Protein AF-A0A8T2CWF4-F1 (afdb_monomer_lite)

Structure (mmCIF, N/CA/C/O backbone):
data_AF-A0A8T2CWF4-F1
#
_entry.id   AF-A0A8T2CWF4-F1
#
loop_
_atom_site.group_PDB
_atom_site.id
_atom_site.type_symbol
_atom_site.label_atom_id
_atom_site.label_alt_id
_atom_site.label_comp_id
_atom_site.label_asym_id
_atom_site.label_entity_id
_atom_site.label_seq_id
_atom_site.pdbx_PDB_ins_code
_atom_site.Cartn_x
_atom_site.Cartn_y
_atom_site.Cartn_z
_atom_site.occupancy
_atom_site.B_iso_or_equiv
_atom_site.auth_seq_id
_atom_site.auth_comp_id
_atom_site.auth_asym_id
_atom_site.auth_atom_id
_atom_site.pdbx_PDB_model_num
ATOM 1 N N . MET A 1 1 ? -18.412 4.008 -25.713 1.00 35.22 1 MET A N 1
ATOM 2 C CA . MET A 1 1 ? -18.320 3.757 -24.260 1.00 35.22 1 MET A CA 1
ATOM 3 C C . MET A 1 1 ? -16.910 4.132 -23.847 1.00 35.22 1 MET A C 1
ATOM 5 O O . MET A 1 1 ? -15.987 3.659 -24.493 1.00 35.22 1 MET A O 1
ATOM 9 N N . SER A 1 2 ? -16.740 5.055 -22.896 1.00 36.25 2 SER A N 1
ATOM 10 C CA . SER A 1 2 ? -15.406 5.400 -22.384 1.00 36.25 2 SER A CA 1
ATOM 11 C C . SER A 1 2 ? -14.836 4.164 -21.698 1.00 36.25 2 SER A C 1
ATOM 13 O O . SER A 1 2 ? -15.505 3.621 -20.819 1.00 36.25 2 SER A O 1
ATOM 15 N N . ALA A 1 3 ? -13.653 3.701 -22.107 1.00 43.88 3 ALA A N 1
ATOM 16 C CA . ALA A 1 3 ? -12.941 2.677 -21.353 1.00 43.88 3 ALA A CA 1
ATOM 17 C C . ALA A 1 3 ? -12.764 3.187 -19.918 1.00 43.88 3 ALA A C 1
ATOM 19 O O . ALA A 1 3 ? -12.421 4.355 -19.707 1.00 43.88 3 ALA A O 1
ATOM 20 N N . LYS A 1 4 ? -13.076 2.349 -18.930 1.00 51.56 4 LYS A N 1
ATOM 21 C CA . LYS A 1 4 ? -12.852 2.697 -17.531 1.00 51.56 4 LYS A CA 1
ATOM 22 C C . LYS A 1 4 ? -11.348 2.572 -17.299 1.00 51.56 4 LYS A C 1
ATOM 24 O O . LYS A 1 4 ? -10.784 1.492 -17.457 1.00 51.56 4 LYS A O 1
ATOM 29 N N . GLN A 1 5 ? -10.686 3.692 -17.026 1.00 61.47 5 GLN A N 1
ATOM 30 C CA . GLN A 1 5 ? -9.259 3.694 -16.730 1.00 61.47 5 GLN A CA 1
ATOM 31 C C . GLN A 1 5 ? -9.084 3.167 -15.304 1.00 61.47 5 GLN A C 1
ATOM 33 O O . GLN A 1 5 ? -9.503 3.810 -14.343 1.00 61.47 5 GLN A O 1
ATOM 38 N N . SER A 1 6 ? -8.525 1.968 -15.169 1.00 63.28 6 SER A N 1
ATOM 39 C CA . SER A 1 6 ? -8.175 1.396 -13.873 1.00 63.28 6 SER A CA 1
ATOM 40 C C . SER A 1 6 ? -6.783 1.877 -13.478 1.00 63.28 6 SER A C 1
ATOM 42 O O . SER A 1 6 ? -5.856 1.858 -14.292 1.00 63.28 6 SER A O 1
ATOM 44 N N . ARG A 1 7 ? -6.628 2.284 -12.217 1.00 76.25 7 ARG A N 1
ATOM 45 C CA . ARG A 1 7 ? -5.357 2.709 -11.623 1.00 76.25 7 ARG A CA 1
ATOM 46 C C . ARG A 1 7 ? -4.954 1.716 -10.541 1.00 76.25 7 ARG A C 1
ATOM 48 O O . ARG A 1 7 ? -5.780 1.351 -9.710 1.00 76.25 7 ARG A O 1
ATOM 55 N N . PHE A 1 8 ? -3.696 1.293 -10.543 1.00 78.25 8 PHE A N 1
ATOM 56 C CA . PHE A 1 8 ? -3.109 0.525 -9.444 1.00 78.25 8 PHE A CA 1
ATOM 57 C C . PHE A 1 8 ? -1.825 1.198 -8.967 1.00 78.25 8 PHE A C 1
ATOM 59 O O . PHE A 1 8 ? -1.179 1.927 -9.725 1.00 78.25 8 PHE A O 1
ATOM 66 N N . ILE A 1 9 ? -1.471 0.967 -7.704 1.00 80.19 9 ILE A N 1
ATOM 67 C CA . ILE A 1 9 ? -0.264 1.522 -7.088 1.00 80.19 9 ILE A CA 1
ATOM 68 C C . ILE A 1 9 ? 0.748 0.404 -6.873 1.00 80.19 9 ILE A C 1
ATOM 70 O O . ILE A 1 9 ? 0.398 -0.685 -6.419 1.00 80.19 9 ILE A O 1
ATOM 74 N N . VAL A 1 10 ? 2.005 0.695 -7.187 1.00 80.12 10 VAL A N 1
ATOM 75 C CA . VAL A 1 10 ? 3.171 -0.100 -6.822 1.00 80.12 10 VAL A CA 1
ATOM 76 C C . VAL A 1 10 ? 3.967 0.666 -5.777 1.00 80.12 10 VAL A C 1
ATOM 78 O O . VAL A 1 10 ? 4.326 1.818 -6.009 1.00 80.12 10 VAL A O 1
ATOM 81 N N . SER A 1 11 ? 4.273 0.037 -4.647 1.00 79.81 11 SER A N 1
ATOM 82 C CA . SER A 1 11 ? 5.188 0.604 -3.653 1.00 79.81 11 SER A CA 1
ATOM 83 C C . SER A 1 11 ? 6.565 -0.057 -3.736 1.00 79.81 11 SER A C 1
ATOM 85 O O . SER A 1 11 ? 6.610 -1.281 -3.867 1.00 79.81 11 SER A O 1
ATOM 87 N N . LEU A 1 12 ? 7.650 0.706 -3.585 1.00 78.69 12 LEU A N 1
ATOM 88 C CA . LEU A 1 12 ? 9.031 0.218 -3.538 1.00 78.69 12 LEU A CA 1
ATOM 89 C C . LEU A 1 12 ? 9.803 0.766 -2.339 1.00 78.69 12 LEU A C 1
ATOM 91 O O . LEU A 1 12 ? 9.752 1.963 -2.077 1.00 78.69 12 LEU A O 1
ATOM 95 N N . CYS A 1 13 ? 10.585 -0.082 -1.672 1.00 77.69 13 CYS A N 1
ATOM 96 C CA . CYS A 1 13 ? 11.628 0.389 -0.755 1.00 77.69 13 CYS A CA 1
ATOM 97 C C . CYS A 1 13 ? 12.897 0.753 -1.526 1.00 77.69 13 CYS A C 1
ATOM 99 O O . CYS A 1 13 ? 13.291 -0.006 -2.414 1.00 77.69 13 CYS A O 1
ATOM 101 N N . ASN A 1 14 ? 13.556 1.851 -1.165 1.00 76.06 14 ASN A N 1
ATOM 102 C CA . ASN A 1 14 ? 14.856 2.199 -1.738 1.00 76.06 14 ASN A CA 1
ATOM 103 C C . ASN A 1 14 ? 15.993 1.283 -1.249 1.00 76.06 14 ASN A C 1
ATOM 105 O O . ASN A 1 14 ? 16.829 0.900 -2.059 1.00 76.06 14 ASN A O 1
ATOM 109 N N . ILE A 1 15 ? 15.999 0.879 0.026 1.00 72.12 15 ILE A N 1
ATOM 110 C CA . ILE A 1 15 ? 17.004 -0.016 0.616 1.00 72.12 15 ILE A CA 1
ATOM 111 C C . ILE A 1 15 ? 16.343 -1.052 1.534 1.00 72.12 15 ILE A C 1
ATOM 113 O O . ILE A 1 15 ? 15.465 -0.743 2.332 1.00 72.12 15 ILE A O 1
ATOM 117 N N . VAL A 1 16 ? 16.775 -2.313 1.442 1.00 66.38 16 VAL A N 1
ATOM 118 C CA . VAL A 1 16 ? 16.285 -3.395 2.328 1.00 66.38 16 VAL A CA 1
ATOM 119 C C . VAL A 1 16 ? 17.117 -3.497 3.605 1.00 66.38 16 VAL A C 1
ATOM 121 O O . VAL A 1 16 ? 16.589 -3.814 4.668 1.00 66.38 16 VAL A O 1
ATOM 124 N N . PHE A 1 17 ? 18.416 -3.226 3.500 1.00 66.38 17 PHE A N 1
ATOM 125 C CA . PHE A 1 17 ? 19.372 -3.255 4.601 1.00 66.38 17 PHE A CA 1
ATOM 126 C C . PHE A 1 17 ? 20.054 -1.890 4.649 1.00 66.38 17 PHE A C 1
ATOM 128 O O . PHE A 1 17 ? 20.504 -1.419 3.609 1.00 66.38 17 PHE A O 1
ATOM 135 N N . GLY A 1 18 ? 20.089 -1.259 5.818 1.00 69.31 18 GLY A N 1
ATOM 136 C CA . GLY A 1 18 ? 20.591 0.103 5.996 1.00 69.31 18 GLY A CA 1
ATOM 137 C C . GLY A 1 18 ? 19.955 0.769 7.210 1.00 69.31 18 GLY A C 1
ATOM 138 O O . GLY A 1 18 ? 19.094 0.160 7.866 1.00 69.31 18 GLY A O 1
ATOM 139 N N . GLU A 1 19 ? 20.383 1.996 7.501 1.00 73.44 19 GLU A N 1
ATOM 140 C CA . GLU A 1 19 ? 19.881 2.741 8.651 1.00 73.44 19 GLU A CA 1
ATOM 141 C C . GLU A 1 19 ? 18.400 3.119 8.453 1.00 73.44 19 GLU A C 1
ATOM 143 O O . GLU A 1 19 ? 17.981 3.447 7.338 1.00 73.44 19 GLU A O 1
ATOM 148 N N . PRO A 1 20 ? 17.573 3.087 9.514 1.00 70.88 20 PRO A N 1
ATOM 149 C CA . PRO A 1 20 ? 16.149 3.438 9.450 1.00 70.88 20 PRO A CA 1
ATOM 150 C C . PRO A 1 20 ? 15.869 4.801 8.805 1.00 70.88 20 PRO A C 1
ATOM 152 O O . PRO A 1 20 ? 14.874 4.979 8.103 1.00 70.88 20 PRO A O 1
ATOM 155 N N . GLU A 1 21 ? 16.763 5.760 9.046 1.00 75.50 21 GLU A N 1
ATOM 156 C CA . GLU A 1 21 ? 16.663 7.152 8.600 1.00 75.50 21 GLU A CA 1
ATOM 157 C C . GLU A 1 21 ? 16.866 7.308 7.085 1.00 75.50 21 GLU A C 1
ATOM 159 O O . GLU A 1 21 ? 16.405 8.281 6.491 1.00 75.50 21 GLU A O 1
ATOM 164 N N . GLU A 1 22 ? 17.507 6.327 6.448 1.00 77.00 22 GLU A N 1
ATOM 165 C CA . GLU A 1 22 ? 17.801 6.309 5.012 1.00 77.00 22 GLU A CA 1
ATOM 166 C C . GLU A 1 22 ? 16.701 5.600 4.202 1.00 77.00 22 GLU A C 1
ATOM 168 O O . GLU A 1 22 ? 16.654 5.701 2.971 1.00 77.00 22 GLU A O 1
ATOM 173 N N . LYS A 1 23 ? 15.789 4.886 4.877 1.00 78.94 23 LYS A N 1
ATOM 174 C CA . LYS A 1 23 ? 14.724 4.116 4.228 1.00 78.94 23 LYS A CA 1
ATOM 175 C C . LYS A 1 23 ? 13.577 5.004 3.779 1.00 78.94 23 LYS A C 1
ATOM 177 O O . LYS A 1 23 ? 12.948 5.710 4.569 1.00 78.94 23 LYS A O 1
ATOM 182 N N . LEU A 1 24 ? 13.236 4.868 2.506 1.00 82.38 24 LEU A N 1
ATOM 183 C CA . LEU A 1 24 ? 12.099 5.491 1.856 1.00 82.38 24 LEU A CA 1
ATOM 184 C C . LEU A 1 24 ? 11.197 4.422 1.243 1.00 82.38 24 LEU A C 1
ATOM 186 O O . LEU A 1 24 ? 11.652 3.521 0.533 1.00 82.38 24 LEU A O 1
ATOM 190 N N . LEU A 1 25 ? 9.897 4.571 1.473 1.00 82.38 25 LEU A N 1
ATOM 191 C CA . LEU A 1 25 ? 8.855 3.886 0.728 1.00 82.38 25 LEU A CA 1
ATOM 192 C C . LEU A 1 25 ? 8.331 4.818 -0.364 1.00 82.38 25 LEU A C 1
ATOM 194 O O . LEU A 1 25 ? 7.772 5.876 -0.082 1.00 82.38 25 LEU A O 1
ATOM 198 N N . LEU A 1 26 ? 8.524 4.423 -1.613 1.00 84.44 26 LEU A N 1
ATOM 199 C CA . LEU A 1 26 ? 8.146 5.179 -2.800 1.00 84.44 26 LEU A CA 1
ATOM 200 C C . LEU A 1 26 ? 6.889 4.575 -3.412 1.00 84.44 26 LEU A C 1
ATOM 202 O O . LEU A 1 26 ? 6.797 3.357 -3.538 1.00 84.44 26 LEU A O 1
ATOM 206 N N . PHE A 1 27 ? 5.952 5.409 -3.841 1.00 85.69 27 PHE A N 1
ATOM 207 C CA . PHE A 1 27 ? 4.698 4.981 -4.449 1.00 85.69 27 PHE A CA 1
ATOM 208 C C . PHE A 1 27 ? 4.621 5.444 -5.894 1.00 85.69 27 PHE A C 1
ATOM 210 O O . PHE A 1 27 ? 4.872 6.608 -6.207 1.00 85.69 27 PHE A O 1
ATOM 217 N N . PHE A 1 28 ? 4.229 4.522 -6.764 1.00 85.69 28 PHE A N 1
ATOM 218 C CA . PHE A 1 28 ? 4.078 4.753 -8.189 1.00 85.69 28 PHE A CA 1
ATOM 219 C C . PHE A 1 28 ? 2.695 4.320 -8.626 1.00 85.69 28 PHE A C 1
ATOM 221 O O . PHE A 1 28 ? 2.295 3.185 -8.364 1.00 85.69 28 PHE A O 1
ATOM 228 N N . SER A 1 29 ? 1.979 5.177 -9.336 1.00 85.81 29 SER A N 1
ATOM 229 C CA . SER A 1 29 ? 0.732 4.778 -9.967 1.00 85.81 29 SER A CA 1
ATOM 230 C C . SER A 1 29 ? 0.916 4.393 -11.422 1.00 85.81 29 SER A C 1
ATOM 232 O O . SER A 1 29 ? 1.724 4.956 -12.159 1.00 85.81 29 SER A O 1
ATOM 234 N N . PHE A 1 30 ? 0.099 3.436 -11.842 1.00 84.06 30 PHE A N 1
ATOM 235 C CA . PHE A 1 30 ? 0.007 2.974 -13.214 1.00 84.06 30 PHE A CA 1
ATOM 236 C C . PHE A 1 30 ? -1.456 2.973 -13.623 1.00 84.06 30 PHE A C 1
ATOM 238 O O . PHE A 1 30 ? -2.317 2.499 -12.882 1.00 84.06 30 PHE A O 1
ATOM 245 N N . SER A 1 31 ? -1.731 3.501 -14.809 1.00 82.25 31 SER A N 1
ATOM 246 C CA . SER A 1 31 ? -3.083 3.562 -15.360 1.00 82.25 31 SER A CA 1
ATOM 247 C C . SER A 1 31 ? -3.189 2.661 -16.584 1.00 82.25 31 SER A C 1
ATOM 249 O O . SER A 1 31 ? -2.309 2.689 -17.440 1.00 82.25 31 SER A O 1
ATOM 251 N N . HIS A 1 32 ? -4.260 1.881 -16.684 1.00 73.38 32 HIS A N 1
ATOM 252 C CA . HIS A 1 32 ? -4.525 0.979 -17.805 1.00 73.38 32 HIS A CA 1
ATOM 253 C C . HIS A 1 32 ? -6.008 1.002 -18.179 1.00 73.38 32 HIS A C 1
ATOM 255 O O . HIS A 1 32 ? -6.869 1.177 -17.318 1.00 73.38 32 HIS A O 1
ATOM 261 N N . ASN A 1 33 ? -6.311 0.812 -19.461 1.00 66.94 33 ASN A N 1
ATOM 262 C CA . ASN A 1 33 ? -7.684 0.747 -19.948 1.00 66.94 33 ASN A CA 1
ATOM 263 C C . ASN A 1 33 ? -8.229 -0.672 -19.775 1.00 66.94 33 ASN A C 1
ATOM 265 O O . ASN A 1 33 ? -7.682 -1.617 -20.338 1.00 66.94 33 ASN A O 1
ATOM 269 N N . GLU A 1 34 ? -9.312 -0.829 -19.011 1.00 56.72 34 GLU A N 1
ATOM 270 C CA . GLU A 1 34 ? -9.984 -2.125 -18.891 1.00 56.72 34 GLU A CA 1
ATOM 271 C C . GLU A 1 34 ? -10.479 -2.594 -20.273 1.00 56.72 34 GLU A C 1
ATOM 273 O O . GLU A 1 34 ? -11.302 -1.924 -20.899 1.00 56.72 34 GLU A O 1
ATOM 278 N N . GLY A 1 35 ? -9.968 -3.737 -20.748 1.00 53.28 35 GLY A N 1
ATOM 279 C CA . GLY A 1 35 ? -10.368 -4.362 -22.018 1.00 53.28 35 GLY A CA 1
ATOM 280 C C . GLY A 1 35 ? -9.274 -4.478 -23.085 1.00 53.28 35 GLY A C 1
ATOM 281 O O . GLY A 1 35 ? -9.523 -5.096 -24.117 1.00 53.28 35 GLY A O 1
ATOM 282 N N . ASP A 1 36 ? -8.068 -3.947 -22.858 1.00 53.16 36 ASP A N 1
ATOM 283 C CA . ASP A 1 36 ? -6.945 -4.177 -23.775 1.00 53.16 36 ASP A CA 1
ATOM 284 C C . ASP A 1 36 ? -6.368 -5.595 -23.581 1.00 53.16 36 ASP A C 1
ATOM 286 O O . ASP A 1 36 ? -5.600 -5.868 -22.658 1.00 53.16 36 ASP A O 1
ATOM 290 N N . GLU A 1 37 ? -6.719 -6.516 -24.484 1.00 51.12 37 GLU A N 1
ATOM 291 C CA . GLU A 1 37 ? -6.256 -7.919 -24.502 1.00 51.12 37 GLU A CA 1
ATOM 292 C C . GLU A 1 37 ? -4.795 -8.109 -24.967 1.00 51.12 37 GLU A C 1
ATOM 294 O O . GLU A 1 37 ? -4.390 -9.192 -25.389 1.00 51.12 37 GLU A O 1
ATOM 299 N N . SER A 1 38 ? -3.945 -7.087 -24.890 1.00 49.94 38 SER A N 1
ATOM 300 C CA . SER A 1 38 ? -2.563 -7.193 -25.367 1.00 49.94 38 SER A CA 1
ATOM 301 C C . SER A 1 38 ? -1.551 -6.676 -24.356 1.00 49.94 38 SER A C 1
ATOM 303 O O . SER A 1 38 ? -1.879 -5.915 -23.454 1.00 49.94 38 SER A O 1
ATOM 305 N N . SER A 1 39 ? -0.312 -7.158 -24.499 1.00 55.75 39 SER A N 1
ATOM 306 C CA . SER A 1 39 ? 0.884 -6.867 -23.697 1.00 55.75 39 SER A CA 1
ATOM 307 C C . SER A 1 39 ? 1.198 -5.360 -23.621 1.00 55.75 39 SER A C 1
ATOM 309 O O . SER A 1 39 ? 2.197 -4.896 -24.177 1.00 55.75 39 SER A O 1
ATOM 311 N N . SER A 1 40 ? 0.361 -4.589 -22.927 1.00 76.00 40 SER A N 1
ATOM 312 C CA . SER A 1 40 ? 0.522 -3.153 -22.750 1.00 76.00 40 SER A CA 1
ATOM 313 C C . SER A 1 40 ? 1.732 -2.896 -21.862 1.00 76.00 40 SER A C 1
ATOM 315 O O . SER A 1 40 ? 1.871 -3.497 -20.791 1.00 76.00 40 SER A O 1
ATOM 317 N N . SER A 1 41 ? 2.610 -2.007 -22.316 1.00 84.50 41 SER A N 1
ATOM 318 C CA . SER A 1 41 ? 3.651 -1.446 -21.462 1.00 84.50 41 SER A CA 1
ATOM 319 C C . SER A 1 41 ? 3.095 -0.210 -20.770 1.00 84.50 41 SER A C 1
ATOM 321 O O . SER A 1 41 ? 2.556 0.667 -21.441 1.00 84.50 41 SER A O 1
ATOM 323 N N . LEU A 1 42 ? 3.213 -0.152 -19.448 1.00 87.44 42 LEU A N 1
ATOM 324 C CA . LEU A 1 42 ? 2.780 0.983 -18.643 1.00 87.44 42 LEU A CA 1
ATOM 325 C C . LEU A 1 42 ? 3.998 1.719 -18.097 1.00 87.44 42 LEU A C 1
ATOM 327 O O . LEU A 1 42 ? 4.957 1.097 -17.639 1.00 87.44 42 LEU A O 1
ATOM 331 N N . VAL A 1 43 ? 3.935 3.044 -18.138 1.00 86.38 43 VAL A N 1
ATOM 332 C CA . VAL A 1 43 ? 4.918 3.931 -17.513 1.00 86.38 43 VAL A CA 1
ATOM 333 C C . VAL A 1 43 ? 4.460 4.323 -16.106 1.00 86.38 43 VAL A C 1
ATOM 335 O O . VAL A 1 43 ? 3.254 4.472 -15.891 1.00 86.38 43 VAL A O 1
ATOM 338 N N . PRO A 1 44 ? 5.398 4.467 -15.156 1.00 87.69 44 PRO A N 1
ATOM 339 C CA . PRO A 1 44 ? 5.091 4.859 -13.794 1.00 87.69 44 PRO A CA 1
ATOM 340 C C . PRO A 1 44 ? 4.850 6.364 -13.719 1.00 87.69 44 PRO A C 1
ATOM 342 O O . PRO A 1 44 ? 5.600 7.148 -14.299 1.00 87.69 44 PRO A O 1
ATOM 345 N N . ASN A 1 45 ? 3.872 6.762 -12.915 1.00 87.75 45 ASN A N 1
ATOM 346 C CA . ASN A 1 45 ? 3.809 8.106 -12.358 1.00 87.75 45 ASN A CA 1
ATOM 347 C C . ASN A 1 45 ? 4.297 8.031 -10.915 1.00 87.75 45 ASN A C 1
ATOM 349 O O . ASN A 1 45 ? 3.783 7.227 -10.140 1.00 87.75 45 ASN A O 1
ATOM 353 N N . PHE A 1 46 ? 5.301 8.828 -10.561 1.00 87.50 46 PHE A N 1
ATOM 354 C CA . PHE A 1 46 ? 5.737 8.941 -9.174 1.00 87.50 46 PHE A CA 1
ATOM 355 C C . PHE A 1 46 ? 4.708 9.761 -8.390 1.00 87.50 46 PHE A C 1
ATOM 357 O O . PHE A 1 46 ? 4.452 10.910 -8.743 1.00 87.50 46 PHE A O 1
ATOM 364 N N . ASP A 1 47 ? 4.114 9.150 -7.365 1.00 86.62 47 ASP A N 1
ATOM 365 C CA . ASP A 1 47 ? 3.042 9.756 -6.573 1.00 86.62 47 ASP A CA 1
ATOM 366 C C . ASP A 1 47 ? 3.589 10.350 -5.264 1.00 86.62 47 ASP A C 1
ATOM 368 O O . ASP A 1 47 ? 3.260 11.475 -4.914 1.00 86.62 47 ASP A O 1
ATOM 372 N N . MET A 1 48 ? 4.408 9.600 -4.511 1.00 87.50 48 MET A N 1
ATOM 373 C CA . MET A 1 48 ? 4.835 10.010 -3.165 1.00 87.50 48 MET A CA 1
ATOM 374 C C . MET A 1 48 ? 6.085 9.255 -2.677 1.00 87.50 48 MET A C 1
ATOM 376 O O . MET A 1 48 ? 6.290 8.097 -3.040 1.00 87.50 48 MET A O 1
ATOM 380 N N . ALA A 1 49 ? 6.869 9.868 -1.781 1.00 87.19 49 ALA A N 1
ATOM 381 C CA . ALA A 1 49 ? 7.874 9.199 -0.944 1.00 87.19 49 ALA A CA 1
ATOM 382 C C . ALA A 1 49 ? 7.555 9.364 0.553 1.00 87.19 49 ALA A C 1
ATOM 384 O O . ALA A 1 49 ? 7.195 10.456 0.993 1.00 87.19 49 ALA A O 1
ATOM 385 N N . LEU A 1 50 ? 7.721 8.297 1.340 1.00 83.75 50 LEU A N 1
ATOM 386 C CA . LEU A 1 50 ? 7.528 8.283 2.794 1.00 83.75 50 LEU A CA 1
ATOM 387 C C . LEU A 1 50 ? 8.786 7.795 3.530 1.00 83.75 50 LEU A C 1
ATOM 389 O O . LEU A 1 50 ? 9.262 6.705 3.211 1.00 83.75 50 LEU A O 1
ATOM 393 N N . PRO A 1 51 ? 9.303 8.538 4.527 1.00 78.56 51 PRO A N 1
ATOM 394 C CA . PRO A 1 51 ? 10.470 8.124 5.305 1.00 78.56 51 PRO A CA 1
ATOM 395 C C . PRO A 1 51 ? 10.150 7.090 6.398 1.00 78.56 51 PRO A C 1
ATOM 397 O O . PRO A 1 51 ? 9.064 7.107 6.980 1.00 78.56 51 PRO A O 1
ATOM 400 N N . ALA A 1 52 ? 11.140 6.243 6.710 1.00 63.94 52 ALA A N 1
ATOM 401 C CA . ALA A 1 52 ? 11.223 5.365 7.888 1.00 63.94 52 ALA A CA 1
ATOM 402 C C . ALA A 1 52 ? 10.095 4.319 8.051 1.00 63.94 52 ALA A C 1
ATOM 404 O O . ALA A 1 52 ? 9.608 4.056 9.158 1.00 63.94 52 ALA A O 1
ATOM 405 N N . VAL A 1 53 ? 9.684 3.694 6.946 1.00 62.53 53 VAL A N 1
ATOM 406 C CA . VAL A 1 53 ? 8.722 2.577 6.938 1.00 62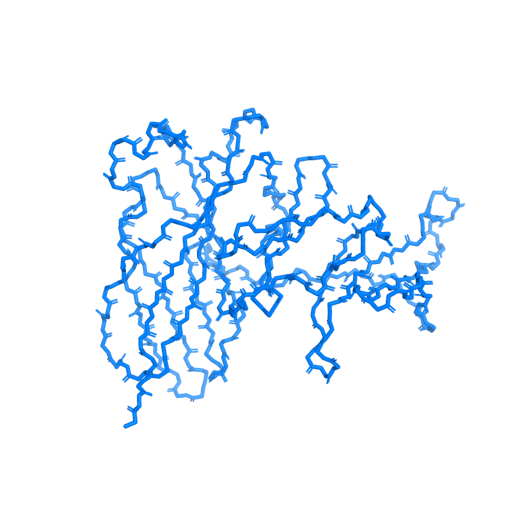.53 53 VAL A CA 1
ATOM 407 C C . VAL A 1 53 ? 9.492 1.255 6.907 1.00 62.53 53 VAL A C 1
ATOM 409 O O . VAL A 1 53 ? 10.290 1.029 5.997 1.00 62.53 53 VAL A O 1
ATOM 412 N N . SER A 1 54 ? 9.265 0.375 7.887 1.00 54.41 54 SER A N 1
ATOM 413 C CA . SER A 1 54 ? 9.882 -0.954 7.903 1.00 54.41 54 SER A CA 1
ATOM 414 C C . SER A 1 54 ? 8.982 -1.939 7.174 1.00 54.41 54 SER A C 1
ATOM 416 O O . SER A 1 54 ? 7.832 -2.159 7.551 1.00 54.41 54 SER A O 1
ATOM 418 N N . PHE A 1 55 ? 9.522 -2.606 6.154 1.00 50.38 55 PHE A N 1
ATOM 419 C CA . PHE A 1 55 ? 8.978 -3.896 5.755 1.00 50.38 55 PHE A CA 1
ATOM 420 C C . PHE A 1 55 ? 9.383 -4.901 6.823 1.00 50.38 55 PHE A C 1
ATOM 422 O O . PHE A 1 55 ? 10.463 -5.487 6.748 1.00 50.38 55 PHE A O 1
ATOM 429 N N . SER A 1 56 ? 8.536 -5.103 7.835 1.00 42.78 56 SER A N 1
ATOM 430 C CA . SER A 1 56 ? 8.773 -6.204 8.761 1.00 42.78 56 SER A CA 1
ATOM 431 C C . SER A 1 56 ? 8.884 -7.496 7.932 1.00 42.78 56 SER A C 1
ATOM 433 O O . SER A 1 56 ? 8.032 -7.785 7.080 1.00 42.78 56 SER A O 1
ATOM 435 N N . PHE A 1 57 ? 9.954 -8.267 8.154 1.00 38.81 57 PHE A N 1
ATOM 436 C CA . PHE A 1 57 ? 10.283 -9.486 7.399 1.00 38.81 57 PHE A CA 1
ATOM 437 C C . PHE A 1 57 ? 9.191 -10.574 7.467 1.00 38.81 57 PHE A C 1
ATOM 439 O O . PHE A 1 57 ? 9.295 -11.589 6.781 1.00 38.81 57 PHE A O 1
ATOM 446 N N . TYR A 1 58 ? 8.140 -10.363 8.269 1.00 35.81 58 TYR A N 1
ATOM 447 C CA . TYR A 1 58 ? 7.040 -11.300 8.473 1.00 35.81 58 TYR A CA 1
ATOM 448 C C . TYR A 1 58 ? 5.657 -10.764 8.073 1.00 35.81 58 TYR A C 1
ATOM 450 O O . TYR A 1 58 ? 4.751 -11.582 7.911 1.00 35.81 58 TYR A O 1
ATOM 458 N N . SER A 1 59 ? 5.463 -9.449 7.880 1.00 44.53 59 SER A N 1
ATOM 459 C CA . SER A 1 59 ? 4.137 -8.894 7.544 1.00 44.53 59 SER A CA 1
ATOM 460 C C . SER A 1 59 ? 4.067 -8.009 6.305 1.00 44.53 59 SER A C 1
ATOM 462 O O . SER A 1 59 ? 2.948 -7.809 5.843 1.00 44.53 59 SER A O 1
ATOM 464 N N . GLY A 1 60 ? 5.186 -7.533 5.731 1.00 46.75 60 GLY A N 1
ATOM 465 C CA . GLY A 1 60 ? 5.182 -6.826 4.438 1.00 46.75 60 GLY A CA 1
ATOM 466 C C . GLY A 1 60 ? 4.014 -5.840 4.289 1.00 46.75 60 GLY A C 1
ATOM 467 O O . GLY A 1 60 ? 3.257 -5.928 3.322 1.00 46.75 60 GLY A O 1
ATOM 468 N N . SER A 1 61 ? 3.784 -5.007 5.308 1.00 55.00 61 SER A N 1
ATOM 469 C CA . SER A 1 61 ? 2.502 -4.344 5.557 1.00 55.00 61 SER A CA 1
ATOM 470 C C . SER A 1 61 ? 2.301 -3.124 4.661 1.00 55.00 61 SER A C 1
ATOM 472 O O . SER A 1 61 ? 2.215 -2.005 5.134 1.00 55.00 61 SER A O 1
ATOM 474 N N . CYS A 1 62 ? 2.208 -3.335 3.347 1.00 57.34 62 CYS A N 1
ATOM 475 C CA . CYS A 1 62 ? 1.539 -2.408 2.441 1.00 57.34 62 CYS A CA 1
ATOM 476 C C . CYS A 1 62 ? 0.264 -3.077 1.928 1.00 57.34 62 CYS A C 1
ATOM 478 O O . CYS A 1 62 ? 0.260 -3.734 0.885 1.00 57.34 62 CYS A O 1
ATOM 480 N N . ALA A 1 63 ? -0.809 -2.980 2.713 1.00 64.62 63 ALA A N 1
ATOM 481 C CA . ALA A 1 63 ? -2.100 -3.552 2.348 1.00 64.62 63 ALA A CA 1
ATOM 482 C C . ALA A 1 63 ? -2.961 -2.492 1.661 1.00 64.62 63 ALA A C 1
ATOM 484 O O . ALA A 1 63 ? -3.178 -1.412 2.210 1.00 64.62 63 ALA A O 1
ATOM 485 N N . SER A 1 64 ? -3.475 -2.818 0.474 1.00 71.00 64 SER A N 1
ATOM 486 C CA . SER A 1 64 ? -4.532 -2.029 -0.153 1.00 71.00 64 SER A CA 1
ATOM 487 C C . SER A 1 64 ? -5.853 -2.307 0.542 1.00 71.00 64 SER A C 1
ATOM 489 O O . SER A 1 64 ? -6.371 -3.421 0.506 1.00 71.00 64 SER A O 1
ATOM 491 N N . LEU A 1 65 ? -6.402 -1.272 1.150 1.00 73.75 65 LEU A N 1
ATOM 492 C CA . LEU A 1 65 ? -7.708 -1.237 1.769 1.00 73.75 65 LEU A CA 1
ATOM 493 C C . LEU A 1 65 ? -8.569 -0.328 0.919 1.00 73.75 65 LEU A C 1
ATOM 495 O O . LEU A 1 65 ? -8.581 0.876 1.129 1.00 73.75 65 LEU A O 1
ATOM 499 N N . HIS A 1 66 ? -9.190 -0.887 -0.115 1.00 73.31 66 HIS A N 1
ATOM 500 C CA . HIS A 1 66 ? -10.060 -0.124 -1.005 1.00 73.31 66 HIS A CA 1
ATOM 501 C C . HIS A 1 66 ? -9.438 1.203 -1.471 1.00 73.31 66 HIS A C 1
ATOM 503 O O . HIS A 1 66 ? -10.042 2.257 -1.367 1.00 73.31 66 HIS A O 1
ATOM 509 N N . GLY A 1 67 ? -8.188 1.172 -1.939 1.00 71.31 67 GLY A N 1
ATOM 510 C CA . GLY A 1 67 ? -7.505 2.370 -2.432 1.00 71.31 67 GLY A CA 1
ATOM 511 C C . GLY A 1 67 ? -6.726 3.197 -1.421 1.00 71.31 67 GLY A C 1
ATOM 512 O O . GLY A 1 67 ? -5.945 4.047 -1.844 1.00 71.31 67 GLY A O 1
ATOM 513 N N . ILE A 1 68 ? -6.847 2.906 -0.129 1.00 77.62 68 ILE A N 1
ATOM 514 C CA . ILE A 1 68 ? -5.947 3.425 0.903 1.00 77.62 68 ILE A CA 1
ATOM 515 C C . ILE A 1 68 ? -4.878 2.378 1.198 1.00 77.62 68 ILE A C 1
ATOM 517 O O . ILE A 1 68 ? -5.161 1.183 1.235 1.00 77.62 68 ILE A O 1
ATOM 521 N N . LEU A 1 69 ? -3.642 2.809 1.405 1.00 79.44 69 LEU A N 1
ATOM 522 C CA . LEU A 1 69 ? -2.545 1.930 1.783 1.00 79.44 69 LEU A CA 1
ATOM 523 C C . LEU A 1 69 ? -2.340 1.999 3.291 1.00 79.44 69 LEU A C 1
ATOM 525 O O . LEU A 1 69 ? -2.217 3.080 3.856 1.00 79.44 69 LEU A O 1
ATOM 529 N N . ALA A 1 70 ? -2.287 0.848 3.945 1.00 78.25 70 ALA A N 1
ATOM 530 C CA . ALA A 1 70 ? -1.780 0.744 5.307 1.00 78.25 70 ALA A CA 1
ATOM 531 C C . ALA A 1 70 ? -0.266 0.550 5.261 1.00 78.25 70 ALA A C 1
ATOM 533 O O . ALA A 1 70 ? 0.169 -0.274 4.467 1.00 78.25 70 ALA A O 1
ATOM 534 N N . VAL A 1 71 ? 0.508 1.275 6.072 1.00 77.69 71 VAL A N 1
ATOM 535 C CA . VAL A 1 71 ? 1.974 1.158 6.185 1.00 77.69 71 VAL A CA 1
ATOM 536 C C . VAL A 1 71 ? 2.415 1.235 7.644 1.00 77.69 71 VAL A C 1
ATOM 538 O O . VAL A 1 71 ? 1.770 1.906 8.444 1.00 77.69 71 VAL A O 1
ATOM 541 N N . GLU A 1 72 ? 3.504 0.563 8.006 1.00 75.25 72 GLU A N 1
ATOM 542 C CA . GLU A 1 72 ? 4.002 0.499 9.386 1.00 75.25 72 GLU A CA 1
ATOM 543 C C . GLU A 1 72 ? 5.415 1.085 9.499 1.00 75.25 72 GLU A C 1
ATOM 545 O O . GLU A 1 72 ? 6.318 0.733 8.736 1.00 75.25 72 GLU A O 1
ATOM 550 N N . THR A 1 73 ? 5.626 2.000 10.446 1.00 73.69 73 THR A N 1
ATOM 551 C CA . THR A 1 73 ? 6.957 2.578 10.672 1.00 73.69 73 THR A CA 1
ATOM 552 C C . THR A 1 73 ? 7.921 1.574 11.297 1.00 73.69 73 THR A C 1
ATOM 554 O O . THR A 1 73 ? 7.524 0.578 11.894 1.00 73.69 73 THR A O 1
ATOM 557 N N . GLU A 1 74 ? 9.213 1.885 11.235 1.00 69.00 74 GLU A N 1
ATOM 558 C CA . GLU A 1 74 ? 10.269 1.203 12.002 1.00 69.00 74 GLU A CA 1
ATOM 559 C C . GLU A 1 74 ? 9.958 1.070 13.503 1.00 69.00 74 GLU A C 1
ATOM 561 O O . GLU A 1 74 ? 10.298 0.067 14.126 1.00 69.00 74 GLU A O 1
ATOM 566 N N . ALA A 1 75 ? 9.268 2.057 14.077 1.00 71.75 75 ALA A N 1
ATOM 567 C CA . ALA A 1 75 ? 8.867 2.064 15.482 1.00 71.75 75 ALA A CA 1
ATOM 568 C C . ALA A 1 75 ? 7.578 1.261 15.763 1.00 71.75 75 ALA A 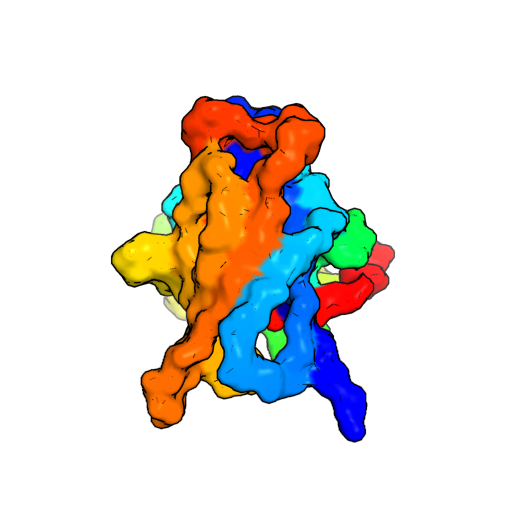C 1
ATOM 570 O O . ALA A 1 75 ? 7.077 1.302 16.885 1.00 71.75 75 ALA A O 1
ATOM 571 N N . GLY A 1 76 ? 7.020 0.566 14.763 1.00 72.19 76 GLY A N 1
ATOM 572 C CA . GLY A 1 76 ? 5.771 -0.195 14.879 1.00 72.19 76 GLY A CA 1
ATOM 573 C C . GLY A 1 76 ? 4.503 0.664 14.841 1.00 72.19 76 GLY A C 1
ATOM 574 O O . GLY A 1 76 ? 3.432 0.202 15.222 1.00 72.19 76 GLY A O 1
ATOM 575 N N . GLN A 1 77 ? 4.596 1.930 14.414 1.00 77.88 77 GLN A N 1
ATOM 576 C CA . GLN A 1 77 ? 3.426 2.802 14.310 1.00 77.88 77 GLN A CA 1
ATOM 577 C C . GLN A 1 77 ? 2.710 2.566 12.980 1.00 77.88 77 GLN A C 1
ATOM 579 O O . GLN A 1 77 ? 3.266 2.827 11.913 1.00 77.88 77 GLN A O 1
ATOM 584 N N . LEU A 1 78 ? 1.448 2.141 13.038 1.00 79.75 78 LEU A N 1
ATOM 585 C CA . LEU A 1 78 ? 0.603 1.987 11.857 1.00 79.75 78 LEU A CA 1
ATOM 586 C C . LEU A 1 78 ? 0.138 3.351 11.324 1.00 79.75 78 LEU A C 1
ATOM 588 O O . LEU A 1 78 ? -0.220 4.258 12.084 1.00 79.75 78 LEU A O 1
ATOM 592 N N . MET A 1 79 ? 0.135 3.488 10.005 1.00 82.06 79 MET A N 1
ATOM 593 C CA . MET A 1 79 ? -0.248 4.684 9.264 1.00 82.06 79 MET A CA 1
ATOM 594 C C . MET A 1 79 ? -1.123 4.291 8.073 1.00 82.06 79 MET A C 1
ATOM 596 O O . MET A 1 79 ? -0.962 3.222 7.487 1.00 82.06 79 MET A O 1
ATOM 600 N N . MET A 1 80 ? -2.035 5.175 7.690 1.00 82.56 80 MET A N 1
ATOM 601 C CA . MET A 1 80 ? -2.817 5.069 6.461 1.00 82.56 80 MET A CA 1
ATOM 602 C C . MET A 1 80 ? -2.376 6.168 5.504 1.00 82.56 80 MET A C 1
ATOM 604 O O . MET A 1 80 ? -2.328 7.335 5.890 1.00 82.56 80 MET A O 1
ATOM 608 N N . CYS A 1 81 ? -2.059 5.825 4.262 1.00 81.38 81 CYS A N 1
ATOM 609 C CA . CYS A 1 81 ? -1.667 6.787 3.243 1.00 81.38 81 CYS A CA 1
ATOM 610 C C . CYS A 1 81 ? -2.480 6.633 1.958 1.00 81.38 81 CYS A C 1
ATOM 612 O O . CYS A 1 81 ? -2.848 5.536 1.537 1.00 81.38 81 CYS A O 1
ATOM 614 N N . ASN A 1 82 ? -2.745 7.767 1.318 1.00 82.12 82 ASN A N 1
ATOM 615 C CA . ASN A 1 82 ? -3.227 7.835 -0.051 1.00 82.12 82 ASN A CA 1
ATOM 616 C C . ASN A 1 82 ? -2.188 8.593 -0.876 1.00 82.12 82 ASN A C 1
ATOM 618 O O . ASN A 1 82 ? -2.180 9.829 -0.856 1.00 82.12 82 ASN A O 1
ATOM 622 N N . PRO A 1 83 ? -1.313 7.859 -1.587 1.00 78.81 83 PRO A N 1
ATOM 623 C CA . PRO A 1 83 ? -0.261 8.466 -2.390 1.00 78.81 83 PRO A CA 1
ATOM 624 C C . PRO A 1 83 ? -0.792 9.419 -3.454 1.00 78.81 83 PRO A C 1
ATOM 626 O O . PRO A 1 83 ? -0.159 10.422 -3.742 1.00 78.81 83 PRO A O 1
ATOM 629 N N . SER A 1 84 ? -1.977 9.161 -4.011 1.00 72.56 84 SER A N 1
ATOM 630 C CA . SER A 1 84 ? -2.521 9.988 -5.093 1.00 72.56 84 SER A CA 1
ATOM 631 C C . SER A 1 84 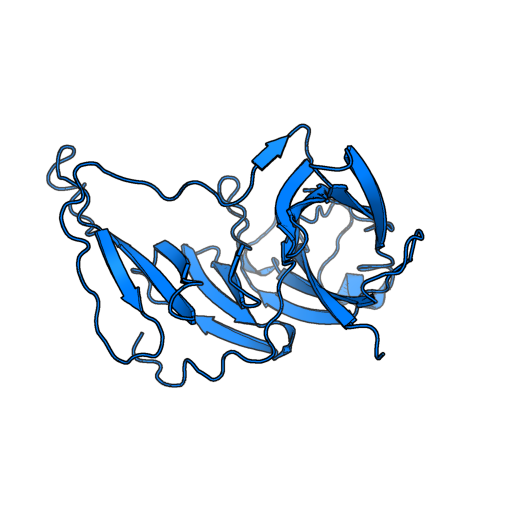? -3.039 11.344 -4.637 1.00 72.56 84 SER A C 1
ATOM 633 O O . SER A 1 84 ? -3.237 12.222 -5.471 1.00 72.56 84 SER A O 1
ATOM 635 N N . THR A 1 85 ? -3.261 11.512 -3.335 1.00 77.88 85 THR A N 1
ATOM 636 C CA . THR A 1 85 ? -3.553 12.810 -2.721 1.00 77.88 85 THR A CA 1
ATOM 637 C C . THR A 1 85 ? -2.418 13.314 -1.840 1.00 77.88 85 THR A C 1
ATOM 639 O O . THR A 1 85 ? -2.593 14.329 -1.177 1.00 77.88 85 THR A O 1
ATOM 642 N N . GLU A 1 86 ? -1.301 12.584 -1.764 1.00 81.75 86 GLU A N 1
ATOM 643 C CA . GLU A 1 86 ? -0.188 12.851 -0.842 1.00 81.75 86 GLU A CA 1
ATOM 644 C C . GLU A 1 86 ? -0.631 12.976 0.632 1.00 81.75 86 GLU A C 1
ATOM 646 O O . GLU A 1 86 ? -0.028 13.683 1.440 1.00 81.75 86 GLU A O 1
ATOM 651 N N . GLN A 1 87 ? -1.716 12.290 1.007 1.00 82.94 87 GLN A N 1
ATOM 652 C CA . GLN A 1 87 ? -2.296 12.390 2.346 1.00 82.94 87 GLN A CA 1
ATOM 653 C C . GLN A 1 87 ? -1.864 11.208 3.211 1.00 82.94 87 GLN A C 1
ATOM 655 O O . GLN A 1 87 ? -1.828 10.062 2.756 1.00 82.94 87 GLN A O 1
ATOM 660 N N . VAL A 1 88 ? -1.579 11.489 4.483 1.00 83.69 88 VAL A N 1
ATOM 661 C CA . VAL A 1 88 ? -1.091 10.511 5.457 1.00 83.69 88 VAL A CA 1
ATOM 662 C C . VAL A 1 88 ? -1.755 10.754 6.803 1.00 83.69 88 VAL A C 1
ATOM 664 O O . VAL A 1 88 ? -1.734 11.870 7.318 1.00 83.69 88 VAL A O 1
ATOM 667 N N . VAL A 1 89 ? -2.295 9.694 7.394 1.00 83.69 89 VAL A N 1
ATOM 668 C CA . VAL A 1 89 ? -2.895 9.689 8.728 1.00 83.69 89 VAL A CA 1
ATOM 669 C C . VAL A 1 89 ? -2.118 8.711 9.596 1.00 83.69 89 VAL A C 1
ATOM 671 O O . VAL A 1 89 ? -1.985 7.533 9.263 1.00 83.69 89 VAL A O 1
ATOM 674 N N . LYS A 1 90 ? -1.585 9.202 10.715 1.00 84.44 90 LYS A N 1
ATOM 675 C CA . LYS A 1 90 ? -0.984 8.351 11.744 1.00 84.44 90 LYS A CA 1
ATOM 676 C C . LYS A 1 90 ? -2.107 7.803 12.613 1.00 84.44 90 LYS A C 1
ATOM 678 O O . LYS A 1 90 ? -2.948 8.576 13.062 1.00 84.44 90 LYS A O 1
ATOM 683 N N . LEU A 1 91 ? -2.126 6.493 12.817 1.00 81.25 91 LEU A N 1
ATOM 684 C CA . LEU A 1 91 ? -3.055 5.872 13.756 1.00 81.25 91 LEU A CA 1
ATOM 685 C C . LEU A 1 91 ? -2.460 5.918 15.170 1.00 81.25 91 LEU A C 1
ATOM 687 O O . LEU A 1 91 ? -1.296 6.276 15.339 1.00 81.25 91 LEU A O 1
ATOM 691 N N . THR A 1 92 ? -3.240 5.576 16.194 1.00 77.56 92 THR A N 1
ATOM 692 C CA . THR A 1 92 ? -2.701 5.457 17.557 1.00 77.56 92 THR A CA 1
ATOM 693 C C . THR A 1 92 ? -1.772 4.258 17.691 1.00 77.56 92 THR A C 1
ATOM 695 O O . THR A 1 92 ? -1.849 3.305 16.913 1.00 77.56 92 THR A O 1
ATOM 698 N N . SER A 1 93 ? -0.906 4.272 18.706 1.00 71.31 93 SER A N 1
ATOM 699 C CA . SER A 1 93 ? -0.025 3.145 19.052 1.00 71.31 93 SER A CA 1
ATOM 700 C C . SER A 1 93 ? -0.785 1.867 19.416 1.00 71.31 93 SER A C 1
ATOM 702 O O . SER A 1 93 ? -0.237 0.774 19.345 1.00 71.31 93 SER A O 1
ATOM 704 N N . ASP A 1 94 ? -2.054 1.998 19.802 1.00 72.75 94 ASP A N 1
ATOM 705 C CA . ASP A 1 94 ? -2.915 0.869 20.138 1.00 72.75 94 ASP A CA 1
ATOM 706 C C . ASP A 1 94 ? -3.396 0.116 18.890 1.00 72.75 94 ASP A C 1
ATOM 708 O O . ASP A 1 94 ? -3.938 -0.980 19.015 1.00 72.75 94 ASP A O 1
ATOM 712 N N . CYS A 1 95 ? -3.249 0.680 17.688 1.00 75.25 95 CYS A N 1
ATOM 713 C CA . CYS A 1 95 ? -3.731 0.068 16.453 1.00 75.25 95 CYS A CA 1
ATOM 714 C C . CYS A 1 95 ? -2.762 -1.002 15.945 1.00 75.25 95 CYS A C 1
ATOM 716 O O . CYS A 1 95 ? -1.604 -0.711 15.666 1.00 75.25 95 CYS A O 1
ATOM 718 N N . ILE A 1 96 ? -3.263 -2.225 15.753 1.00 74.81 96 ILE A N 1
ATOM 719 C CA . ILE A 1 96 ? -2.431 -3.368 15.347 1.00 74.81 96 ILE A CA 1
ATOM 720 C C . ILE A 1 96 ? -2.739 -3.788 13.912 1.00 74.81 96 ILE A C 1
ATOM 722 O O . ILE A 1 96 ? -1.843 -4.128 13.146 1.00 74.81 96 ILE A O 1
ATOM 726 N N . PHE A 1 97 ? -4.014 -3.737 13.528 1.00 76.94 97 PHE A N 1
ATOM 727 C CA . PHE A 1 97 ? -4.449 -4.032 12.170 1.00 76.94 97 PHE A CA 1
ATOM 728 C C . PHE A 1 97 ? -5.435 -2.986 11.683 1.00 76.94 97 PHE A C 1
ATOM 730 O O . PHE A 1 97 ? -6.191 -2.406 12.460 1.00 76.94 97 PHE A O 1
ATOM 737 N N . VAL A 1 98 ? -5.464 -2.797 10.372 1.00 78.69 98 VAL A N 1
ATOM 738 C CA . VAL A 1 98 ? -6.439 -1.955 9.689 1.00 78.69 98 VAL A CA 1
ATOM 739 C C . VAL A 1 98 ? -7.055 -2.748 8.543 1.00 78.69 98 VAL A C 1
ATOM 741 O O . VAL A 1 98 ? -6.387 -3.560 7.901 1.00 78.69 98 VAL A O 1
ATOM 744 N N . GLY A 1 99 ? -8.349 -2.548 8.327 1.00 78.00 99 GLY A N 1
ATOM 745 C CA . GLY A 1 99 ? -9.145 -3.244 7.329 1.00 78.00 99 GLY A CA 1
ATOM 746 C C . GLY A 1 99 ? -10.211 -2.339 6.722 1.00 78.00 99 GLY A C 1
ATOM 747 O O . GLY A 1 99 ? -10.526 -1.275 7.256 1.00 78.00 99 GLY A O 1
ATOM 748 N N . TYR A 1 100 ? -10.773 -2.791 5.606 1.00 77.81 100 TYR A N 1
ATOM 749 C CA . TYR A 1 100 ? -11.916 -2.166 4.952 1.00 77.81 100 TYR A CA 1
ATOM 750 C C . TYR A 1 100 ? -13.101 -3.130 4.985 1.00 77.81 100 TYR A C 1
ATOM 752 O O . TYR A 1 100 ? -12.965 -4.302 4.628 1.00 77.81 100 TYR A O 1
ATOM 760 N N . ASP A 1 101 ? -14.242 -2.633 5.443 1.00 76.25 101 ASP A N 1
ATOM 761 C CA . ASP A 1 101 ? -15.522 -3.319 5.443 1.00 76.25 101 ASP A CA 1
ATOM 762 C C . ASP A 1 101 ? -16.303 -2.936 4.177 1.00 76.25 101 ASP A C 1
ATOM 764 O O . ASP A 1 101 ? -16.809 -1.814 4.094 1.00 76.25 101 ASP A O 1
ATOM 768 N N . PRO A 1 102 ? -16.418 -3.846 3.195 1.00 71.00 102 PRO A N 1
ATOM 769 C CA . PRO A 1 102 ? -17.104 -3.565 1.941 1.00 71.00 102 PRO A CA 1
ATOM 770 C C . PRO A 1 102 ? -18.633 -3.537 2.066 1.00 71.00 102 PRO A C 1
ATOM 772 O O . PRO A 1 102 ? -19.292 -3.165 1.099 1.00 71.00 102 PRO A O 1
ATOM 775 N N . ILE A 1 103 ? -19.208 -3.971 3.195 1.00 75.19 103 ILE A N 1
ATOM 776 C CA . ILE A 1 103 ? -20.666 -3.988 3.392 1.00 75.19 103 ILE A CA 1
ATOM 777 C C . ILE A 1 103 ? -21.153 -2.579 3.721 1.00 75.19 103 ILE A C 1
ATOM 779 O O . ILE A 1 103 ? -22.077 -2.080 3.082 1.00 75.19 103 ILE A O 1
ATOM 783 N N . ASP A 1 104 ? -20.501 -1.953 4.699 1.00 78.94 104 ASP A N 1
ATOM 784 C CA . ASP A 1 104 ? -20.882 -0.639 5.219 1.00 78.94 104 ASP A CA 1
ATOM 785 C C . ASP A 1 104 ? -20.027 0.507 4.647 1.00 78.94 104 ASP A C 1
ATOM 787 O O . ASP A 1 104 ? -20.241 1.658 5.019 1.00 78.94 104 ASP A O 1
ATOM 791 N N . ASP A 1 105 ? -19.067 0.206 3.762 1.00 79.44 105 ASP A N 1
ATOM 792 C CA . ASP A 1 105 ? -18.102 1.158 3.184 1.00 79.44 105 ASP A CA 1
ATOM 793 C C . ASP A 1 105 ? -17.280 1.893 4.261 1.00 79.44 105 ASP A C 1
ATOM 795 O O . ASP A 1 105 ? -17.206 3.121 4.321 1.00 79.44 105 ASP A O 1
ATOM 799 N N . GLN A 1 106 ? -16.685 1.122 5.177 1.00 82.94 106 GLN A N 1
ATOM 800 C CA . GLN A 1 106 ? -16.027 1.654 6.375 1.00 82.94 106 GLN A CA 1
ATOM 801 C C . GLN A 1 106 ? -14.599 1.153 6.540 1.00 82.94 106 GLN A C 1
ATOM 803 O O . GLN A 1 106 ? -14.308 -0.031 6.388 1.00 82.94 106 GLN A O 1
ATOM 808 N N . TYR A 1 107 ? -13.716 2.039 6.994 1.00 83.81 107 TYR A N 1
ATOM 809 C CA . TYR A 1 107 ? -12.399 1.651 7.487 1.00 83.81 107 TYR A CA 1
ATOM 810 C C . TYR A 1 107 ? -12.471 1.337 8.973 1.00 83.81 107 TYR A C 1
ATOM 812 O O . TYR A 1 107 ? -13.049 2.094 9.755 1.00 83.81 107 TYR A O 1
ATOM 820 N N . LYS A 1 108 ? -11.880 0.211 9.367 1.00 85.06 108 LYS A N 1
ATOM 821 C CA . LYS A 1 108 ? -11.900 -0.273 10.747 1.00 85.06 108 LYS A CA 1
ATOM 822 C C . LYS A 1 108 ? -10.489 -0.631 11.178 1.00 85.06 108 LYS A C 1
ATOM 824 O O . LYS A 1 108 ? -9.741 -1.248 10.421 1.00 85.06 108 LYS A O 1
ATOM 829 N N . VAL A 1 109 ? -10.138 -0.272 12.404 1.00 83.31 109 VAL A N 1
ATOM 830 C CA . VAL A 1 109 ? -8.885 -0.684 13.041 1.00 83.31 109 VAL A CA 1
ATOM 831 C C . VAL A 1 109 ? -9.183 -1.688 14.141 1.00 83.31 109 VAL A C 1
ATOM 833 O O . VAL A 1 109 ? -10.147 -1.539 14.891 1.00 83.31 109 VAL A O 1
ATOM 836 N N . LEU A 1 110 ? -8.369 -2.735 14.212 1.00 80.75 110 LEU A N 1
ATOM 837 C CA . LEU A 1 110 ? -8.462 -3.815 15.183 1.00 80.75 110 LEU A CA 1
ATOM 838 C C . LEU A 1 110 ? -7.265 -3.741 16.133 1.00 80.75 110 LEU A C 1
ATOM 840 O O . LEU A 1 110 ? -6.123 -3.506 15.728 1.00 80.75 110 LEU A O 1
ATOM 844 N N . SER A 1 111 ? -7.551 -3.976 17.404 1.00 81.62 111 SER A N 1
ATOM 845 C CA . SER A 1 111 ? -6.589 -4.052 18.496 1.00 81.62 111 SER A CA 1
ATOM 846 C C . SER A 1 111 ? -7.055 -5.098 19.512 1.00 81.62 111 SER A C 1
ATOM 848 O O . SER A 1 111 ? -8.140 -5.672 19.379 1.00 81.62 111 SER A O 1
ATOM 850 N N . TRP A 1 112 ? -6.259 -5.344 20.544 1.00 78.75 112 TRP A N 1
ATOM 851 C CA . TRP A 1 112 ? -6.628 -6.170 21.688 1.00 78.75 112 TRP A CA 1
ATOM 852 C C . TRP A 1 112 ? -6.064 -5.592 22.982 1.00 78.75 112 TRP A C 1
ATOM 854 O O . TRP A 1 112 ? -5.080 -4.854 22.978 1.00 78.75 112 TRP A O 1
ATOM 864 N N . ASP A 1 113 ? -6.680 -5.951 24.104 1.00 77.06 113 ASP A N 1
ATOM 865 C CA . ASP A 1 113 ? -6.171 -5.568 25.419 1.00 77.06 113 ASP A CA 1
ATOM 866 C C . ASP A 1 113 ? -4.910 -6.384 25.772 1.00 77.06 113 ASP A C 1
ATOM 868 O O . ASP A 1 113 ? -4.893 -7.613 25.669 1.00 77.06 113 ASP A O 1
ATOM 872 N N . ASN A 1 114 ? -3.842 -5.708 26.206 1.00 62.28 114 ASN A N 1
ATOM 873 C CA . ASN A 1 114 ? -2.521 -6.291 26.493 1.00 62.28 114 ASN A CA 1
ATOM 874 C C . ASN A 1 114 ? -2.435 -7.001 27.863 1.00 62.28 114 ASN A C 1
ATOM 876 O O . ASN A 1 114 ? -1.452 -6.859 28.587 1.00 62.28 114 ASN A O 1
ATOM 880 N N . ASN A 1 115 ? -3.426 -7.821 28.216 1.00 58.41 115 ASN A N 1
ATOM 881 C CA . ASN A 1 115 ? -3.423 -8.549 29.496 1.00 58.41 115 ASN A CA 1
ATOM 882 C C . ASN A 1 115 ? -2.618 -9.865 29.459 1.00 58.41 115 ASN A C 1
ATOM 884 O O . ASN A 1 115 ? -2.608 -10.609 30.437 1.00 58.41 115 ASN A O 1
ATOM 888 N N . ILE A 1 116 ? -1.917 -10.154 28.354 1.00 55.59 116 ILE A N 1
ATOM 889 C CA . ILE A 1 116 ? -1.143 -11.397 28.165 1.00 55.59 116 ILE A CA 1
ATOM 890 C C . ILE A 1 116 ? -0.052 -11.554 29.242 1.00 55.59 116 ILE A C 1
ATOM 892 O O . ILE A 1 116 ? 0.304 -12.671 29.610 1.00 55.59 116 ILE A O 1
ATOM 896 N N . TRP A 1 117 ? 0.476 -10.441 29.762 1.00 55.91 117 TRP A N 1
ATOM 897 C CA . TRP A 1 117 ? 1.532 -10.445 30.779 1.00 55.91 117 TRP A CA 1
ATOM 898 C C . TRP A 1 117 ? 1.043 -10.859 32.173 1.00 55.91 117 TRP A C 1
ATOM 900 O O . TRP A 1 117 ? 1.858 -11.283 32.989 1.00 55.91 117 TRP A O 1
ATOM 910 N N . GLU A 1 118 ? -0.259 -10.746 32.448 1.00 61.25 118 GLU A N 1
ATOM 911 C CA . GLU A 1 118 ? -0.851 -11.088 33.748 1.00 61.25 118 GLU A CA 1
ATOM 912 C C . GLU A 1 118 ? -1.383 -12.528 33.784 1.00 61.25 118 GLU A C 1
ATOM 914 O O . GLU A 1 118 ? -1.301 -13.185 34.821 1.00 61.25 118 GLU A O 1
ATOM 919 N N . ASP A 1 119 ? -1.870 -13.046 32.652 1.00 63.91 119 ASP A N 1
ATOM 920 C CA . ASP A 1 119 ? -2.264 -14.448 32.498 1.00 63.91 119 ASP A CA 1
ATOM 921 C C . ASP A 1 119 ? -2.036 -14.912 31.042 1.00 63.91 119 ASP A C 1
ATOM 923 O O . ASP A 1 119 ? -2.752 -14.479 30.135 1.00 63.91 119 ASP A O 1
ATOM 927 N N . PRO A 1 120 ? -1.080 -15.827 30.790 1.00 59.88 120 PRO A N 1
ATOM 928 C CA . PRO A 1 120 ? -0.838 -16.405 29.466 1.00 59.88 120 PRO A CA 1
ATOM 929 C C . PRO A 1 120 ? -2.042 -17.158 28.882 1.00 59.88 120 PRO A C 1
ATOM 931 O O . PRO A 1 120 ? -2.078 -17.411 27.678 1.00 59.88 120 PRO A O 1
ATOM 934 N N . ASN A 1 121 ? -3.010 -17.537 29.723 1.00 61.28 121 ASN A N 1
ATOM 935 C CA . ASN A 1 121 ? -4.255 -18.189 29.322 1.00 61.28 121 ASN A CA 1
ATOM 936 C C . ASN A 1 121 ? -5.419 -17.197 29.163 1.00 61.28 121 ASN A C 1
ATOM 938 O O . ASN A 1 121 ? -6.530 -17.621 28.833 1.00 61.28 121 ASN A O 1
ATOM 942 N N . ALA A 1 122 ? -5.194 -15.895 29.376 1.00 62.69 122 ALA A N 1
ATOM 943 C CA . ALA A 1 122 ? -6.229 -14.892 29.196 1.00 62.69 122 ALA A CA 1
ATOM 944 C C . ALA A 1 122 ? -6.687 -14.846 27.735 1.00 62.69 122 ALA A C 1
ATOM 946 O O . ALA A 1 122 ? -5.897 -14.753 26.793 1.00 62.69 122 ALA A O 1
ATOM 947 N N . HIS A 1 123 ? -8.003 -14.860 27.547 1.00 67.00 123 HIS A N 1
ATOM 948 C CA . HIS A 1 123 ? -8.604 -14.639 26.241 1.00 67.00 123 HIS A CA 1
ATOM 949 C C . HIS A 1 123 ? -8.254 -13.232 25.733 1.00 67.00 123 HIS A C 1
ATOM 951 O O . HIS A 1 123 ? -8.511 -12.243 26.425 1.00 67.00 123 HIS A O 1
ATOM 957 N N . LEU A 1 124 ? -7.717 -13.129 24.509 1.00 70.25 124 LEU A N 1
ATOM 958 C CA . LEU A 1 124 ? -7.519 -11.837 23.845 1.00 70.25 124 LEU A CA 1
ATOM 959 C C . LEU A 1 124 ? -8.879 -11.167 23.640 1.00 70.25 124 LEU A C 1
ATOM 961 O O . LEU A 1 124 ? -9.688 -11.617 22.825 1.00 70.25 124 LEU A O 1
ATOM 965 N N . LYS A 1 125 ? -9.127 -10.083 24.376 1.00 77.75 125 LYS A N 1
ATOM 966 C CA . LYS A 1 125 ? -10.307 -9.242 24.183 1.00 77.75 125 LYS A CA 1
ATOM 967 C C . LYS A 1 125 ? -10.038 -8.299 23.027 1.00 77.75 125 LYS A C 1
ATOM 969 O O . LYS A 1 125 ? -9.395 -7.265 23.187 1.00 77.75 125 LYS A O 1
ATOM 974 N N . HIS A 1 126 ? -10.520 -8.683 21.853 1.00 80.94 126 HIS A N 1
ATOM 975 C CA . HIS A 1 126 ? -10.408 -7.857 20.659 1.00 80.94 126 HIS A CA 1
ATOM 976 C C . HIS A 1 126 ? -11.317 -6.635 20.766 1.00 80.94 126 HIS A C 1
ATOM 978 O O . HIS A 1 126 ? -12.460 -6.719 21.229 1.00 80.94 126 HIS A O 1
ATOM 984 N N . LYS A 1 127 ? -10.817 -5.498 20.300 1.00 85.00 127 LYS A N 1
ATOM 985 C CA . LYS A 1 127 ? -11.554 -4.243 20.187 1.00 85.00 127 LYS A CA 1
ATOM 986 C C . LYS A 1 127 ? -11.388 -3.685 18.783 1.00 85.00 127 LYS A C 1
ATOM 988 O O . LYS A 1 127 ? -10.348 -3.852 18.150 1.00 85.00 127 LYS A O 1
ATOM 993 N N . VAL A 1 128 ? -12.433 -3.037 18.298 1.00 87.38 128 VAL A N 1
ATOM 994 C CA . VAL A 1 128 ? -12.471 -2.425 16.974 1.00 87.38 128 VAL A CA 1
ATOM 995 C C . VAL A 1 128 ? -12.930 -0.983 17.096 1.00 87.38 128 VAL A C 1
ATOM 997 O O . VAL A 1 128 ? -13.792 -0.664 17.918 1.00 87.38 128 VAL A O 1
ATOM 1000 N N . LEU A 1 129 ? -12.347 -0.128 16.274 1.00 88.81 129 LEU A N 1
ATOM 1001 C CA . LEU A 1 129 ? -12.724 1.266 16.112 1.00 88.81 129 LEU A CA 1
ATOM 1002 C C . LEU A 1 129 ? -13.029 1.490 14.632 1.00 88.81 129 LEU A C 1
ATOM 1004 O O . LEU A 1 129 ? -12.261 1.073 13.763 1.00 88.81 129 LEU A O 1
ATOM 1008 N N . THR A 1 130 ? -14.169 2.109 14.350 1.00 89.50 130 THR A N 1
ATOM 1009 C CA . THR A 1 130 ? -14.495 2.584 13.006 1.00 89.50 130 THR A CA 1
ATOM 1010 C C . THR A 1 130 ? -13.861 3.957 12.842 1.00 89.50 130 THR A C 1
ATOM 1012 O O . THR A 1 130 ? -13.958 4.807 13.721 1.00 89.50 130 THR A O 1
ATOM 1015 N N . LEU A 1 131 ? -13.163 4.175 11.737 1.00 85.25 131 LEU A N 1
ATOM 1016 C CA . LEU A 1 131 ? -12.468 5.433 11.514 1.00 85.25 131 LEU A CA 1
ATOM 1017 C C . LEU A 1 131 ? -13.422 6.483 10.930 1.00 85.25 131 LEU A C 1
ATOM 1019 O O . LEU A 1 131 ? -14.103 6.223 9.940 1.00 85.25 131 LEU A O 1
ATOM 1023 N N . GLY A 1 132 ? -13.419 7.686 11.509 1.00 80.31 132 GLY A N 1
ATOM 1024 C CA . GLY A 1 132 ? -14.154 8.847 10.990 1.00 80.31 132 GLY A CA 1
ATOM 1025 C C . GLY A 1 132 ? -15.639 8.931 11.367 1.00 80.31 132 GLY A C 1
ATOM 1026 O O . GLY A 1 132 ? -16.297 9.882 10.953 1.00 80.31 132 GLY A O 1
ATOM 1027 N N . ASP A 1 133 ? -16.178 7.997 12.159 1.00 81.88 133 ASP A N 1
ATOM 1028 C CA . ASP A 1 133 ? -17.578 8.037 12.623 1.00 81.88 133 ASP A CA 1
ATOM 1029 C C . ASP A 1 133 ? -17.760 8.704 14.004 1.00 81.88 133 ASP A C 1
ATOM 1031 O O . ASP A 1 133 ? -18.885 8.844 14.490 1.00 81.88 133 ASP A O 1
ATOM 1035 N N . GLY A 1 134 ? -16.654 9.114 14.637 1.00 81.44 134 GLY A N 1
ATOM 1036 C CA . GLY A 1 134 ? -16.623 9.733 15.964 1.00 81.44 134 GLY A CA 1
ATOM 1037 C C . GLY A 1 134 ? -16.967 8.781 17.115 1.00 81.44 134 GLY A C 1
ATOM 1038 O O . GLY A 1 134 ? -17.056 9.221 18.263 1.00 81.44 134 GLY A O 1
ATOM 1039 N N . GLN A 1 135 ? -17.178 7.491 16.841 1.00 83.50 135 GLN A N 1
ATOM 1040 C CA . GLN A 1 135 ? -17.393 6.483 17.873 1.00 83.50 135 GLN A CA 1
ATOM 1041 C C . GLN A 1 135 ? -16.055 6.084 18.495 1.00 83.50 135 GLN A C 1
ATOM 1043 O O . GLN A 1 135 ? -15.019 6.085 17.842 1.00 83.50 135 GLN A O 1
ATOM 1048 N N . GLY A 1 136 ? -16.074 5.728 19.778 1.00 87.44 136 GLY A N 1
ATOM 1049 C CA . GLY A 1 136 ? -14.895 5.187 20.449 1.00 87.44 136 GLY A CA 1
ATOM 1050 C C . GLY A 1 136 ? -14.664 3.704 20.143 1.00 87.44 136 GLY A C 1
ATOM 1051 O O . GLY A 1 136 ? -15.444 3.042 19.456 1.00 87.44 136 GLY A O 1
ATOM 1052 N N . TRP A 1 137 ? -13.602 3.150 20.728 1.00 90.06 137 TRP A N 1
ATOM 1053 C CA . TRP A 1 137 ? -13.340 1.711 20.698 1.00 90.06 137 TRP A CA 1
ATOM 1054 C C . TRP A 1 137 ? -14.517 0.910 21.262 1.00 90.06 137 TRP A C 1
ATOM 1056 O O . TRP A 1 137 ? -15.029 1.205 22.344 1.00 90.06 137 TRP A O 1
ATOM 1066 N N . ARG A 1 138 ? -14.894 -0.167 20.569 1.00 90.06 138 ARG A N 1
ATOM 1067 C CA . ARG A 1 138 ? -15.874 -1.146 21.054 1.00 90.06 138 ARG A CA 1
ATOM 1068 C C . ARG A 1 138 ? -15.287 -2.550 21.065 1.00 90.06 138 ARG A C 1
ATOM 1070 O O . ARG A 1 138 ? -14.621 -2.967 20.119 1.00 90.06 138 ARG A O 1
ATOM 1077 N N . HIS A 1 139 ? -15.577 -3.310 22.114 1.00 87.00 139 HIS A N 1
ATOM 1078 C CA . HIS A 1 139 ? -15.166 -4.710 22.186 1.00 87.00 139 HIS A CA 1
ATOM 1079 C C . HIS A 1 139 ? -15.957 -5.574 21.201 1.00 87.00 139 HIS A C 1
ATOM 1081 O O . HIS A 1 139 ? -17.159 -5.376 20.987 1.00 87.00 139 HIS A O 1
ATOM 1087 N N . ILE A 1 140 ? -15.276 -6.555 20.616 1.00 83.19 140 ILE A N 1
ATOM 1088 C CA . ILE A 1 140 ? -15.909 -7.619 19.841 1.00 83.19 140 ILE A CA 1
ATOM 1089 C C . ILE A 1 140 ? -16.422 -8.658 20.841 1.00 83.19 140 ILE A C 1
ATOM 1091 O O . ILE A 1 140 ? -15.668 -9.153 21.677 1.00 83.19 140 ILE A O 1
ATOM 1095 N N . LYS A 1 141 ? -17.724 -8.948 20.792 1.00 80.88 141 LYS A N 1
ATOM 1096 C CA . LYS A 1 141 ? -18.348 -9.947 21.668 1.00 80.88 141 LYS A CA 1
ATOM 1097 C C . LYS A 1 141 ? -17.982 -11.359 21.209 1.00 80.88 141 LYS A C 1
ATOM 1099 O O . LYS A 1 141 ? -17.711 -11.577 20.032 1.00 80.88 141 LYS A O 1
ATOM 1104 N N . ASP A 1 142 ? -17.999 -12.298 22.150 1.00 71.31 142 ASP A N 1
ATOM 1105 C CA . ASP A 1 142 ? -17.930 -13.740 21.884 1.00 71.31 142 ASP A CA 1
ATOM 1106 C C . ASP A 1 142 ? -16.656 -14.228 21.165 1.00 71.31 142 ASP A C 1
ATOM 1108 O O . ASP A 1 142 ? -16.657 -15.259 20.492 1.00 71.31 142 ASP A O 1
ATOM 1112 N N . THR A 1 143 ? -15.524 -13.534 21.331 1.00 63.19 143 THR A N 1
ATOM 1113 C CA . THR A 1 143 ? -14.226 -14.039 20.863 1.00 63.19 143 THR A CA 1
ATOM 1114 C C . THR A 1 143 ? -13.770 -15.199 21.750 1.00 63.19 143 THR A C 1
ATOM 1116 O O . THR A 1 143 ? -13.252 -14.998 22.846 1.00 63.19 143 THR A O 1
ATOM 1119 N N . THR A 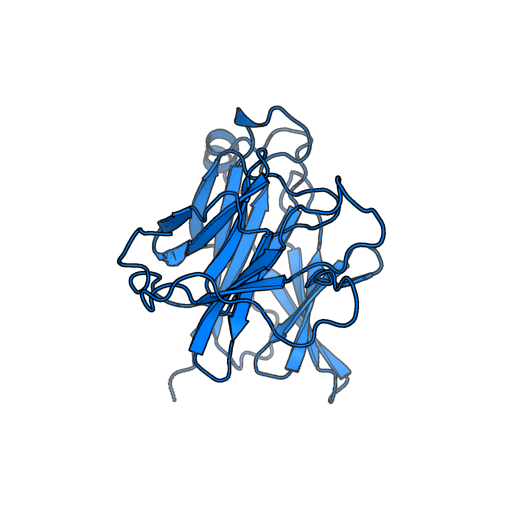1 144 ? -13.979 -16.430 21.284 1.00 58.97 144 THR A N 1
ATOM 1120 C CA . THR A 1 144 ? -13.701 -17.662 22.047 1.00 58.97 144 THR A CA 1
ATOM 1121 C C . THR A 1 144 ? -12.227 -18.076 22.071 1.00 58.97 144 THR A C 1
ATOM 1123 O O . THR A 1 144 ? -11.841 -18.902 22.896 1.00 58.97 144 THR A O 1
ATOM 1126 N N . LEU A 1 145 ? -11.390 -17.514 21.190 1.00 59.44 145 LEU A N 1
ATOM 1127 C CA . LEU A 1 145 ? -9.976 -17.861 21.020 1.00 59.44 145 LEU A CA 1
ATOM 1128 C C . LEU A 1 145 ? -9.124 -16.613 20.725 1.00 59.44 145 LEU A C 1
ATOM 1130 O O . LEU A 1 145 ? -9.654 -15.607 20.242 1.00 59.44 145 LEU A O 1
ATOM 1134 N N . PRO A 1 146 ? -7.800 -16.664 20.967 1.00 57.28 146 PRO A N 1
ATOM 1135 C CA . PRO A 1 146 ? -6.881 -15.624 20.527 1.00 57.28 146 PRO A CA 1
ATOM 1136 C C . PRO A 1 146 ? -6.734 -15.659 18.999 1.00 57.28 146 PRO A C 1
ATOM 1138 O O . PRO A 1 146 ? -5.855 -16.320 18.449 1.00 57.28 146 PRO A O 1
ATOM 1141 N N . TYR A 1 147 ? -7.620 -14.962 18.291 1.00 56.28 147 TYR A N 1
ATOM 1142 C CA . TYR A 1 147 ? -7.503 -14.796 16.845 1.00 56.28 147 TYR A CA 1
ATOM 1143 C C . TYR A 1 147 ? -6.356 -13.835 16.512 1.00 56.28 147 TYR A C 1
ATOM 1145 O O . TYR A 1 147 ? -6.257 -12.752 17.082 1.00 56.28 147 TYR A O 1
ATOM 1153 N N . ARG A 1 148 ? -5.490 -14.223 15.575 1.00 54.28 148 ARG A N 1
ATOM 1154 C CA . ARG A 1 148 ? -4.497 -13.336 14.958 1.00 54.28 148 ARG A CA 1
ATOM 1155 C C . ARG A 1 148 ? -4.951 -13.048 13.534 1.00 54.28 148 ARG A C 1
ATOM 1157 O O . ARG A 1 148 ? -5.388 -13.971 12.847 1.00 54.28 148 ARG A O 1
ATOM 1164 N N . ALA A 1 149 ? -4.832 -11.802 13.081 1.00 53.66 149 ALA A N 1
ATOM 1165 C CA . ALA A 1 149 ? -5.054 -11.509 11.672 1.00 53.66 149 ALA A CA 1
ATOM 1166 C C . ALA A 1 149 ? -4.027 -12.283 10.831 1.00 53.66 149 ALA A C 1
ATOM 1168 O O . ALA A 1 149 ? -2.822 -12.245 11.092 1.00 53.66 149 ALA A O 1
ATOM 1169 N N . ILE A 1 150 ? -4.519 -13.038 9.854 1.00 53.75 150 ILE A N 1
ATOM 1170 C CA . ILE A 1 150 ? -3.672 -13.739 8.894 1.00 53.75 150 ILE A CA 1
ATOM 1171 C C . ILE A 1 150 ? -3.224 -12.704 7.862 1.00 53.75 150 ILE A C 1
ATOM 1173 O O . ILE A 1 150 ? -4.033 -11.890 7.418 1.00 53.75 150 ILE A O 1
ATOM 1177 N N . SER A 1 151 ? -1.931 -12.722 7.524 1.00 51.69 151 SER A N 1
ATOM 1178 C CA . SER A 1 151 ? -1.346 -11.853 6.497 1.00 51.69 151 SER A CA 1
ATOM 1179 C C . SER A 1 151 ? -2.221 -11.832 5.234 1.00 51.69 151 SER A C 1
ATOM 1181 O O . SER A 1 151 ? -2.676 -12.898 4.808 1.00 51.69 151 SER A O 1
ATOM 1183 N N . PRO A 1 152 ? -2.433 -10.665 4.600 1.00 54.41 152 PRO A N 1
ATOM 1184 C CA . PRO A 1 152 ? -3.260 -10.563 3.400 1.00 54.41 152 PRO A CA 1
ATOM 1185 C C . PRO A 1 152 ? -2.624 -11.204 2.155 1.00 54.41 152 PRO A C 1
ATOM 1187 O O . PRO A 1 152 ? -3.265 -11.248 1.108 1.00 54.41 152 PRO A O 1
ATOM 1190 N N . ASN A 1 153 ? -1.385 -11.707 2.242 1.00 58.88 153 ASN A N 1
ATOM 1191 C CA . ASN A 1 153 ? -0.602 -12.086 1.072 1.00 58.88 153 ASN A CA 1
ATOM 1192 C C . ASN A 1 153 ? -0.069 -13.526 1.167 1.00 58.88 153 ASN A C 1
ATOM 1194 O O . ASN A 1 153 ? 0.567 -13.907 2.151 1.00 58.88 153 ASN A O 1
ATOM 1198 N N . VAL A 1 154 ? -0.263 -14.312 0.104 1.00 51.66 154 VAL A N 1
ATOM 1199 C CA . VAL A 1 154 ? 0.359 -15.639 -0.059 1.00 51.66 154 VAL A CA 1
ATOM 1200 C C . VAL A 1 154 ? 1.640 -15.467 -0.873 1.00 51.66 154 VAL A C 1
ATOM 1202 O O . VAL A 1 154 ? 1.605 -14.808 -1.905 1.00 51.66 154 VAL A O 1
ATOM 1205 N N . CYS A 1 155 ? 2.768 -16.039 -0.438 1.00 46.06 155 CYS A N 1
ATOM 1206 C CA . CYS A 1 155 ? 4.023 -16.069 -1.201 1.00 46.06 155 CYS A CA 1
ATOM 1207 C C . CYS A 1 155 ? 4.328 -17.506 -1.643 1.00 46.06 155 CYS A C 1
ATOM 1209 O O . CYS A 1 155 ? 4.445 -18.392 -0.797 1.00 46.06 155 CYS A O 1
ATOM 1211 N N . ILE A 1 156 ? 4.467 -17.749 -2.950 1.00 45.41 156 ILE A N 1
ATOM 1212 C CA . ILE A 1 156 ? 4.813 -19.067 -3.513 1.00 45.41 156 ILE A CA 1
ATOM 1213 C C . ILE A 1 156 ? 5.974 -18.875 -4.489 1.00 45.41 156 ILE A C 1
ATOM 1215 O O . ILE A 1 156 ? 5.857 -18.119 -5.450 1.00 45.41 156 ILE A O 1
ATOM 1219 N N . ASN A 1 157 ? 7.095 -19.564 -4.255 1.00 47.41 157 ASN A N 1
ATOM 1220 C CA . ASN A 1 157 ? 8.296 -19.527 -5.105 1.00 47.41 157 ASN A CA 1
ATOM 1221 C C . ASN A 1 157 ? 8.869 -18.115 -5.354 1.00 47.41 157 ASN A C 1
ATOM 1223 O O . ASN A 1 157 ? 9.354 -17.828 -6.445 1.00 47.41 157 ASN A O 1
ATOM 1227 N N . GLY A 1 158 ? 8.808 -17.224 -4.357 1.00 48.88 158 GLY A N 1
ATOM 1228 C CA . GLY A 1 158 ? 9.305 -15.844 -4.478 1.00 48.88 158 GLY A CA 1
ATOM 1229 C C . GLY A 1 158 ? 8.360 -14.886 -5.215 1.00 48.88 158 GLY A C 1
ATOM 1230 O O . GLY A 1 158 ? 8.725 -13.738 -5.464 1.00 48.88 158 GLY A O 1
ATOM 1231 N N . PHE A 1 159 ? 7.148 -15.334 -5.549 1.00 52.00 159 PHE A N 1
ATOM 1232 C CA . PHE A 1 159 ? 6.075 -14.486 -6.059 1.00 52.00 159 PHE A CA 1
ATOM 1233 C C . PHE A 1 159 ? 5.057 -14.242 -4.960 1.00 52.00 159 PHE A C 1
ATOM 1235 O O . PHE A 1 159 ? 4.587 -15.194 -4.330 1.00 52.00 159 PHE A O 1
ATOM 1242 N N . LEU A 1 160 ? 4.707 -12.974 -4.749 1.00 53.38 160 LEU A N 1
ATOM 1243 C CA . LEU A 1 160 ? 3.633 -12.603 -3.840 1.00 53.38 160 LEU A CA 1
ATOM 1244 C C . LEU A 1 160 ? 2.328 -12.475 -4.640 1.00 53.38 160 LEU A C 1
ATOM 1246 O O . LEU A 1 160 ? 2.303 -11.929 -5.747 1.00 53.38 160 LEU A O 1
ATOM 1250 N N . TYR A 1 161 ? 1.262 -13.043 -4.088 1.00 56.91 161 TYR A N 1
ATOM 1251 C CA . TYR A 1 161 ? -0.068 -13.097 -4.679 1.00 56.91 161 TYR A CA 1
ATOM 1252 C C . TYR A 1 161 ? -0.906 -12.016 -3.998 1.00 56.91 161 TYR A C 1
ATOM 1254 O O . TYR A 1 161 ? -1.296 -12.163 -2.838 1.00 56.91 161 TYR A O 1
ATOM 1262 N N . TYR A 1 162 ? -1.132 -10.911 -4.708 1.00 55.84 162 TYR A N 1
ATOM 1263 C CA . TYR A 1 162 ? -1.758 -9.696 -4.178 1.00 55.84 162 TYR A CA 1
ATOM 1264 C C . TYR A 1 162 ? -3.265 -9.718 -4.426 1.00 55.84 162 TYR A C 1
ATOM 1266 O O . TYR A 1 162 ? -3.805 -8.914 -5.188 1.00 55.84 162 TYR A O 1
ATOM 1274 N N . GLY A 1 163 ? -3.942 -10.675 -3.795 1.00 62.00 163 GLY A N 1
ATOM 1275 C CA . GLY A 1 163 ? -5.396 -10.787 -3.845 1.00 62.00 163 GLY A CA 1
ATOM 1276 C C . GLY A 1 163 ? -5.970 -10.969 -5.254 1.00 62.00 163 GLY A C 1
ATOM 1277 O O . GLY A 1 163 ? -5.295 -11.397 -6.197 1.00 62.00 163 GLY A O 1
ATOM 1278 N N . THR A 1 164 ? -7.261 -10.667 -5.368 1.00 64.25 164 THR A N 1
ATOM 1279 C CA . THR A 1 164 ? -8.035 -10.768 -6.606 1.00 64.25 164 THR A CA 1
ATOM 1280 C C . THR A 1 164 ? -8.505 -9.390 -7.052 1.00 64.25 164 THR A C 1
ATOM 1282 O O . THR A 1 164 ? -8.966 -8.614 -6.217 1.00 64.25 164 THR A O 1
ATOM 1285 N N . ASN A 1 165 ? -8.464 -9.082 -8.350 1.00 66.88 165 ASN A N 1
ATOM 1286 C CA . ASN A 1 165 ? -9.109 -7.864 -8.854 1.00 66.88 165 ASN A CA 1
ATOM 1287 C C . ASN A 1 165 ? -10.649 -7.993 -8.875 1.00 66.88 165 ASN A C 1
ATOM 1289 O O . ASN A 1 165 ? -11.205 -9.043 -8.554 1.00 66.88 165 ASN A O 1
ATOM 1293 N N . ARG A 1 166 ? -11.360 -6.933 -9.295 1.00 64.50 166 ARG A N 1
ATOM 1294 C CA . ARG A 1 166 ? -12.836 -6.945 -9.409 1.00 64.50 166 ARG A CA 1
ATOM 1295 C C . ARG A 1 166 ? -13.376 -8.016 -10.366 1.00 64.50 166 ARG A C 1
ATOM 1297 O O . ARG A 1 166 ? -14.536 -8.387 -10.245 1.00 64.50 166 ARG A O 1
ATOM 1304 N N . ALA A 1 167 ? -12.550 -8.505 -11.291 1.00 68.50 167 ALA A N 1
ATOM 1305 C CA . ALA A 1 167 ? -12.882 -9.590 -12.209 1.00 68.50 167 ALA A CA 1
ATOM 1306 C C . ALA A 1 167 ? -12.543 -10.987 -11.643 1.00 68.50 167 ALA A C 1
ATOM 1308 O O . ALA A 1 167 ? -12.650 -11.976 -12.363 1.00 68.50 167 ALA A O 1
ATOM 1309 N N . GLY A 1 168 ? -12.114 -11.086 -10.378 1.00 69.00 168 GLY A N 1
ATOM 1310 C CA . GLY A 1 168 ? -11.738 -12.352 -9.744 1.00 69.00 168 GLY A CA 1
ATOM 1311 C C . GLY A 1 168 ? -10.391 -12.914 -10.212 1.00 69.00 168 GLY A C 1
ATOM 1312 O O . GLY A 1 168 ? -10.076 -14.067 -9.920 1.00 69.00 168 GLY A O 1
ATOM 1313 N N . GLU A 1 169 ? -9.580 -12.134 -10.935 1.00 77.81 169 GLU A N 1
ATOM 1314 C CA . GLU A 1 169 ? -8.257 -12.572 -11.386 1.00 77.81 169 GLU A CA 1
ATOM 1315 C C . GLU A 1 169 ? -7.246 -12.486 -10.243 1.00 77.81 169 GLU A C 1
ATOM 1317 O O . GLU A 1 169 ? -7.137 -11.450 -9.587 1.00 77.81 169 GLU A O 1
ATOM 1322 N N . ILE A 1 170 ? -6.457 -13.544 -10.058 1.00 79.38 170 ILE A N 1
ATOM 1323 C CA . ILE A 1 170 ? -5.322 -13.569 -9.133 1.00 79.38 170 ILE A CA 1
ATOM 1324 C C . ILE A 1 170 ? -4.195 -12.714 -9.712 1.00 79.38 170 ILE A C 1
ATOM 1326 O O . ILE A 1 170 ? -3.749 -12.94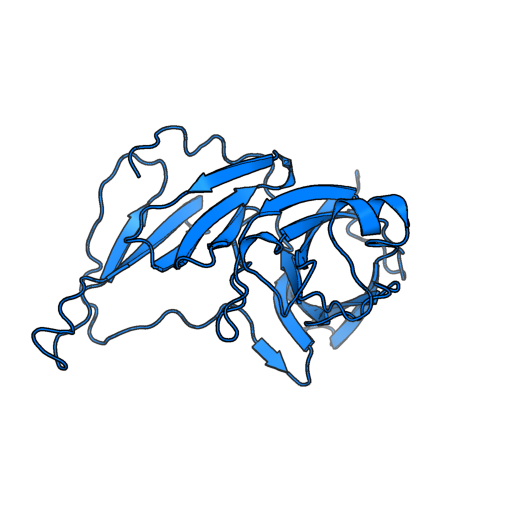9 -10.840 1.00 79.38 170 ILE A O 1
ATOM 1330 N N . ILE A 1 171 ? -3.708 -11.751 -8.929 1.00 77.50 171 ILE A N 1
ATOM 1331 C CA . ILE A 1 171 ? -2.604 -10.871 -9.324 1.00 77.50 171 ILE A CA 1
ATOM 1332 C C . ILE A 1 171 ? -1.289 -11.432 -8.785 1.00 77.50 171 ILE A C 1
ATOM 1334 O O . ILE A 1 171 ? -1.133 -11.628 -7.579 1.00 77.50 171 ILE A O 1
ATOM 1338 N N . MET A 1 172 ? -0.324 -11.650 -9.674 1.00 79.12 172 MET A N 1
ATOM 1339 C CA . MET A 1 172 ? 1.014 -12.133 -9.334 1.00 79.12 172 MET A CA 1
ATOM 1340 C C . MET A 1 172 ? 2.063 -11.098 -9.721 1.00 79.12 172 MET A C 1
ATOM 1342 O O . MET A 1 172 ? 2.074 -10.602 -10.854 1.00 79.12 172 MET A O 1
ATOM 1346 N N . ALA A 1 173 ? 2.984 -10.820 -8.801 1.00 78.06 173 ALA A N 1
ATOM 1347 C CA . ALA A 1 173 ? 4.104 -9.926 -9.051 1.00 78.06 173 ALA A CA 1
ATOM 1348 C C . ALA A 1 173 ? 5.379 -10.359 -8.318 1.00 78.06 173 ALA A C 1
ATOM 1350 O O . ALA A 1 173 ? 5.311 -11.142 -7.362 1.00 78.06 173 ALA A O 1
ATOM 1351 N N . PRO A 1 174 ? 6.553 -9.875 -8.765 1.00 77.31 174 PRO A N 1
ATOM 1352 C CA . PRO A 1 174 ? 7.803 -10.099 -8.051 1.00 77.31 174 PRO A CA 1
ATOM 1353 C C . PRO A 1 174 ? 7.693 -9.535 -6.636 1.00 77.31 174 PRO A C 1
ATOM 1355 O O . PRO A 1 174 ? 7.284 -8.392 -6.483 1.00 77.31 174 PRO A O 1
ATOM 1358 N N . SER A 1 175 ? 8.083 -10.293 -5.611 1.00 71.12 175 SER A N 1
ATOM 1359 C CA . SER A 1 175 ? 8.133 -9.756 -4.243 1.00 71.12 175 SER A CA 1
ATOM 1360 C C . SER A 1 175 ? 9.367 -8.878 -4.007 1.00 71.12 175 SER A C 1
ATOM 1362 O O . SER A 1 175 ? 9.420 -8.111 -3.051 1.00 71.12 175 SER A O 1
ATOM 1364 N N . LEU A 1 176 ? 10.386 -9.028 -4.855 1.00 73.00 176 LEU A N 1
ATOM 1365 C CA . LEU A 1 176 ? 11.696 -8.413 -4.708 1.00 73.00 176 LEU A CA 1
ATOM 1366 C C . LEU A 1 176 ? 12.274 -8.107 -6.091 1.00 73.00 176 LEU A C 1
ATOM 1368 O O . LEU A 1 176 ? 12.355 -8.997 -6.940 1.00 73.00 176 LEU A O 1
ATOM 1372 N N . LEU A 1 177 ? 12.709 -6.869 -6.303 1.00 74.94 177 LEU A N 1
ATOM 1373 C CA . LEU A 1 177 ? 13.398 -6.442 -7.521 1.00 74.94 177 LEU A CA 1
ATOM 1374 C C . LEU A 1 177 ? 14.881 -6.174 -7.253 1.00 74.94 177 LEU A C 1
ATOM 1376 O O . LEU A 1 177 ? 15.284 -5.840 -6.135 1.00 74.94 177 LEU A O 1
ATOM 1380 N N . SER A 1 178 ? 15.692 -6.338 -8.299 1.00 71.31 178 SER A N 1
ATOM 1381 C CA . SER A 1 178 ? 17.109 -5.976 -8.286 1.00 71.31 178 SER A CA 1
ATOM 1382 C C . SER A 1 178 ? 17.310 -4.468 -8.486 1.00 71.31 178 SER A C 1
ATOM 1384 O O . SER A 1 178 ? 16.448 -3.782 -9.033 1.00 71.31 178 SER A O 1
ATOM 1386 N N . VAL A 1 179 ? 18.491 -3.983 -8.087 1.00 67.62 179 VAL A N 1
ATOM 1387 C CA . VAL A 1 179 ? 18.968 -2.582 -8.134 1.00 67.62 179 VAL A CA 1
ATOM 1388 C C . VAL A 1 179 ? 18.626 -1.845 -9.427 1.00 67.62 179 VAL A C 1
ATOM 1390 O O . VAL A 1 179 ? 18.316 -0.654 -9.422 1.00 67.62 179 VAL A O 1
ATOM 1393 N N . ASN A 1 180 ? 18.723 -2.540 -10.557 1.00 70.19 180 ASN A N 1
ATOM 1394 C CA . ASN A 1 180 ? 18.586 -1.922 -11.871 1.00 70.19 180 ASN A CA 1
ATOM 1395 C C . ASN A 1 180 ? 17.127 -1.641 -12.232 1.00 70.19 180 ASN A C 1
ATOM 1397 O O . ASN A 1 180 ? 16.904 -1.125 -13.323 1.00 70.19 180 ASN A O 1
ATOM 1401 N N . LEU A 1 181 ? 16.179 -2.047 -11.364 1.00 73.00 181 LEU A N 1
ATOM 1402 C CA . LEU A 1 181 ? 14.732 -1.841 -11.468 1.00 73.00 181 LEU A CA 1
ATOM 1403 C C . LEU A 1 181 ? 14.216 -2.005 -12.904 1.00 73.00 181 LEU A C 1
ATOM 1405 O O . LEU A 1 181 ? 13.364 -1.262 -13.388 1.00 73.00 181 LEU A O 1
ATOM 1409 N N . GLN A 1 182 ? 14.776 -3.010 -13.587 1.00 75.81 182 GLN A N 1
ATOM 1410 C CA . GLN A 1 182 ? 14.499 -3.272 -14.988 1.00 75.81 182 GLN A CA 1
ATOM 1411 C C . GLN A 1 182 ? 13.004 -3.505 -15.172 1.00 75.81 182 GLN A C 1
ATOM 1413 O O . GLN A 1 182 ? 12.358 -4.039 -14.263 1.00 75.81 182 GLN A O 1
ATOM 1418 N N . PRO A 1 183 ? 12.458 -3.178 -16.354 1.00 84.69 183 PRO A N 1
ATOM 1419 C CA . PRO A 1 183 ? 11.057 -3.416 -16.618 1.00 84.69 183 PRO A CA 1
ATOM 1420 C C . PRO A 1 183 ? 10.649 -4.844 -16.259 1.00 84.69 183 PRO A C 1
ATOM 1422 O O . PRO A 1 183 ? 11.243 -5.812 -16.744 1.00 84.69 183 PRO A O 1
ATOM 1425 N N . PHE A 1 184 ? 9.628 -4.973 -15.422 1.00 84.44 184 PHE A N 1
ATOM 1426 C CA . PHE A 1 184 ? 9.143 -6.252 -14.916 1.00 84.44 184 PHE A CA 1
ATOM 1427 C C . PHE A 1 184 ? 7.679 -6.451 -15.296 1.00 84.44 184 PHE A C 1
ATOM 1429 O O . PHE A 1 184 ? 7.032 -5.558 -15.838 1.00 84.44 184 PHE A O 1
ATOM 1436 N N . TYR A 1 185 ? 7.160 -7.652 -15.065 1.00 86.56 185 TYR A N 1
ATOM 1437 C CA . TYR A 1 185 ? 5.792 -7.996 -15.431 1.00 86.56 185 TYR A CA 1
ATOM 1438 C C . TYR A 1 185 ? 4.930 -8.226 -14.197 1.00 86.56 185 TYR A C 1
ATOM 1440 O O . TYR A 1 185 ? 5.372 -8.852 -13.234 1.00 86.56 185 TYR A O 1
ATOM 1448 N N . ILE A 1 186 ? 3.682 -7.772 -14.281 1.00 84.38 186 ILE A N 1
ATOM 1449 C CA . ILE A 1 186 ? 2.583 -8.228 -13.430 1.00 84.38 186 ILE A CA 1
ATOM 1450 C C . ILE A 1 186 ? 1.745 -9.197 -14.254 1.00 84.38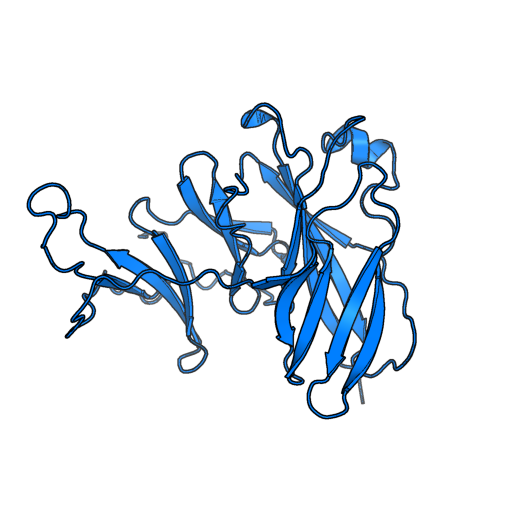 186 ILE A C 1
ATOM 1452 O O . ILE A 1 186 ? 1.465 -8.932 -15.427 1.00 84.38 186 ILE A O 1
ATOM 1456 N N . PHE A 1 187 ? 1.337 -10.303 -13.646 1.00 84.00 187 PHE A N 1
ATOM 1457 C CA . PHE A 1 187 ? 0.492 -11.307 -14.276 1.00 84.00 187 PHE A CA 1
ATOM 1458 C C . PHE A 1 187 ? -0.889 -11.310 -13.626 1.00 84.00 187 PHE A C 1
ATOM 1460 O O . PHE A 1 187 ? -1.009 -11.225 -12.407 1.00 84.00 187 PHE A O 1
ATOM 1467 N N . TYR A 1 188 ? -1.917 -11.450 -14.452 1.00 82.88 188 TYR A N 1
ATOM 1468 C CA . TYR A 1 188 ? -3.298 -11.642 -14.036 1.00 82.88 188 TYR A CA 1
ATOM 1469 C C . TYR A 1 188 ? -3.715 -13.035 -14.490 1.00 82.88 188 TYR A C 1
ATOM 1471 O O . TYR A 1 188 ? -3.684 -13.335 -15.688 1.00 82.88 188 TYR A O 1
ATOM 1479 N N . TYR A 1 189 ? -4.041 -13.894 -13.531 1.00 81.69 189 TYR A N 1
ATOM 1480 C CA . TYR A 1 189 ? -4.519 -15.245 -13.783 1.00 81.69 189 TYR A CA 1
ATOM 1481 C C . TYR A 1 189 ? -6.016 -15.317 -13.523 1.00 81.69 189 TYR A C 1
ATOM 1483 O O . TYR A 1 189 ? -6.476 -15.145 -12.394 1.00 81.69 189 TYR A O 1
ATOM 1491 N N . ASN A 1 190 ? -6.778 -15.591 -14.573 1.00 82.88 190 ASN A N 1
ATOM 1492 C CA . ASN A 1 190 ? -8.207 -15.808 -14.462 1.00 82.88 190 ASN A CA 1
ATOM 1493 C C . ASN A 1 190 ? -8.461 -17.268 -14.054 1.00 82.88 190 ASN A C 1
ATOM 1495 O O . ASN A 1 190 ? -8.147 -18.193 -14.802 1.00 82.88 190 ASN A O 1
ATOM 1499 N N . VAL A 1 191 ? -9.024 -17.477 -12.863 1.00 78.56 191 VAL A N 1
ATOM 1500 C CA . VAL A 1 191 ? -9.218 -18.821 -12.289 1.00 78.56 191 VAL A CA 1
ATOM 1501 C C . VAL A 1 191 ? -10.267 -19.657 -13.028 1.00 78.56 191 VAL A C 1
ATOM 1503 O O . VAL A 1 191 ? -10.160 -20.882 -13.044 1.00 78.56 191 VAL A O 1
ATOM 1506 N N . GLU A 1 192 ? -11.252 -19.013 -13.658 1.00 80.94 192 GLU A N 1
ATOM 1507 C CA . GLU A 1 192 ? -12.348 -19.679 -14.370 1.00 80.94 192 GLU A CA 1
ATOM 1508 C C . GLU A 1 192 ? -11.894 -20.172 -15.747 1.00 80.94 192 GLU A C 1
ATOM 1510 O O . GLU A 1 192 ? -12.006 -21.352 -16.079 1.00 80.94 192 GLU A O 1
ATOM 1515 N N . THR A 1 193 ? -11.331 -19.262 -16.541 1.00 86.69 193 THR A N 1
ATOM 1516 C CA . THR A 1 193 ? -10.862 -19.526 -17.908 1.00 86.69 193 THR A CA 1
ATOM 1517 C C . THR A 1 193 ? -9.480 -20.174 -17.944 1.00 86.69 193 THR A C 1
ATOM 1519 O O . THR A 1 193 ? -9.097 -20.729 -18.971 1.00 86.69 193 THR A O 1
ATOM 1522 N N . LYS A 1 194 ? -8.731 -20.116 -16.833 1.00 84.81 194 LYS A N 1
ATOM 1523 C CA . LYS A 1 194 ? -7.330 -20.556 -16.699 1.00 84.81 194 LYS A CA 1
ATOM 1524 C C . LYS A 1 194 ? -6.354 -19.809 -17.612 1.00 84.81 194 LYS A C 1
ATOM 1526 O O . LYS A 1 194 ? -5.238 -20.276 -17.840 1.00 84.81 194 LYS A O 1
ATOM 1531 N N . ASN A 1 195 ? -6.754 -18.647 -18.123 1.00 86.75 195 ASN A N 1
ATOM 1532 C CA . ASN A 1 195 ? -5.907 -17.807 -18.955 1.00 86.75 195 ASN A CA 1
ATOM 1533 C C . ASN A 1 195 ? -5.009 -16.905 -18.104 1.00 86.75 195 ASN A C 1
ATOM 1535 O O . ASN A 1 195 ? -5.380 -16.467 -17.013 1.00 86.75 195 ASN A O 1
ATOM 1539 N N . ILE A 1 196 ? -3.825 -16.605 -18.640 1.00 86.69 196 ILE A N 1
ATOM 1540 C CA . ILE A 1 196 ? -2.880 -15.648 -18.065 1.00 86.69 196 ILE A CA 1
ATOM 1541 C C . ILE A 1 196 ? -2.705 -14.500 -19.048 1.00 86.69 196 ILE A C 1
ATOM 1543 O O . ILE A 1 196 ? -2.333 -14.718 -20.202 1.00 86.69 196 ILE A O 1
ATOM 1547 N N . ARG A 1 197 ? -2.872 -13.274 -18.558 1.00 86.00 197 ARG A N 1
ATOM 1548 C CA . ARG A 1 197 ? -2.396 -12.063 -19.237 1.00 86.00 197 ARG A CA 1
ATOM 1549 C C . ARG A 1 197 ? -1.308 -11.404 -18.404 1.00 86.00 197 ARG A C 1
ATOM 1551 O O . ARG A 1 197 ? -1.248 -11.577 -17.188 1.00 86.00 197 ARG A O 1
ATOM 1558 N N . ARG A 1 198 ? -0.431 -10.644 -19.054 1.00 86.81 198 ARG A N 1
ATOM 1559 C CA . ARG A 1 198 ? 0.653 -9.926 -18.380 1.00 86.81 198 ARG A CA 1
ATOM 1560 C C . ARG A 1 198 ? 0.752 -8.493 -18.862 1.00 86.81 198 ARG A C 1
ATOM 1562 O O . ARG A 1 198 ? 0.525 -8.214 -20.036 1.00 86.81 198 ARG A O 1
ATOM 1569 N N . VAL A 1 199 ? 1.158 -7.620 -17.957 1.00 85.56 199 VAL A N 1
ATOM 1570 C CA . VAL A 1 199 ? 1.391 -6.199 -18.205 1.00 85.56 199 VAL A CA 1
ATOM 1571 C C . VAL A 1 199 ? 2.847 -5.906 -17.888 1.00 85.56 199 VAL A C 1
ATOM 1573 O O . VAL A 1 199 ? 3.345 -6.334 -16.846 1.00 85.56 199 VAL A O 1
ATOM 1576 N N . ARG A 1 200 ? 3.540 -5.211 -18.794 1.00 87.94 200 ARG A N 1
ATOM 1577 C CA . ARG A 1 200 ? 4.935 -4.809 -18.587 1.00 87.94 200 ARG A CA 1
ATOM 1578 C C . ARG A 1 200 ? 4.961 -3.451 -17.900 1.00 87.94 200 ARG A C 1
ATOM 1580 O O . ARG A 1 200 ? 4.402 -2.501 -18.436 1.00 87.94 200 ARG A O 1
ATOM 1587 N N . LEU A 1 201 ? 5.620 -3.339 -16.758 1.00 86.31 201 LEU A N 1
ATOM 1588 C CA . LEU A 1 201 ? 5.874 -2.060 -16.102 1.00 86.31 201 LEU A CA 1
ATOM 1589 C C . LEU A 1 201 ? 7.255 -1.569 -16.492 1.00 86.31 201 LEU A C 1
ATOM 1591 O O . LEU A 1 201 ? 8.220 -2.326 -16.413 1.00 86.31 201 LEU A O 1
ATOM 1595 N N . LEU A 1 202 ? 7.335 -0.330 -16.959 1.00 85.19 202 LEU A N 1
ATOM 1596 C CA . LEU A 1 202 ? 8.580 0.305 -17.367 1.00 85.19 202 LEU A CA 1
ATOM 1597 C C . LEU A 1 202 ? 9.201 1.098 -16.211 1.00 85.19 202 LEU A C 1
ATOM 1599 O O . LEU A 1 202 ? 8.500 1.538 -15.308 1.00 85.19 202 LEU A O 1
ATOM 1603 N N . GLY A 1 203 ? 10.516 1.288 -16.290 1.00 68.44 203 GLY A N 1
ATOM 1604 C CA . GLY A 1 203 ? 11.258 2.440 -15.784 1.00 68.44 203 GLY A CA 1
ATOM 1605 C C . GLY A 1 203 ? 10.945 3.010 -14.414 1.00 68.44 203 GLY A C 1
ATOM 1606 O O . GLY A 1 203 ? 10.849 4.229 -14.270 1.00 68.44 203 GLY A O 1
ATOM 1607 N N . ILE A 1 204 ? 10.865 2.170 -13.387 1.00 71.38 204 ILE A N 1
ATOM 1608 C CA . ILE A 1 204 ? 10.971 2.697 -12.031 1.00 71.38 204 ILE A CA 1
ATOM 1609 C C . ILE A 1 204 ? 12.460 2.934 -11.752 1.00 71.38 204 ILE A C 1
ATOM 1611 O O . ILE A 1 204 ? 13.225 1.988 -11.718 1.00 71.38 204 ILE A O 1
ATOM 1615 N N . GLY A 1 205 ? 12.906 4.183 -11.601 1.00 68.94 205 GLY A N 1
ATOM 1616 C CA . GLY A 1 205 ? 14.319 4.475 -11.313 1.00 68.94 205 GLY A CA 1
ATOM 1617 C C . GLY A 1 205 ? 15.300 4.292 -12.482 1.00 68.94 205 GLY A C 1
ATOM 1618 O O . GLY A 1 205 ? 16.483 4.052 -12.236 1.00 68.94 205 GLY A O 1
ATOM 1619 N N . ASP A 1 206 ? 14.839 4.444 -13.731 1.00 74.81 206 ASP A N 1
ATOM 1620 C CA . ASP A 1 206 ? 15.704 4.514 -14.929 1.00 74.81 206 ASP A CA 1
ATOM 1621 C C . ASP A 1 206 ? 16.542 5.808 -14.977 1.00 74.81 206 ASP A C 1
ATOM 1623 O O . ASP A 1 206 ? 17.600 5.857 -15.600 1.00 74.81 206 ASP A O 1
ATOM 1627 N N . SER A 1 207 ? 16.076 6.873 -14.319 1.00 81.44 207 SER A N 1
ATOM 1628 C CA . SER A 1 207 ? 16.767 8.163 -14.271 1.00 81.44 207 SER A CA 1
ATOM 1629 C C . SER A 1 207 ? 17.855 8.174 -13.199 1.00 81.44 207 SER A C 1
ATOM 1631 O O . SER A 1 207 ? 17.543 8.026 -12.019 1.00 81.44 207 SER A O 1
ATOM 1633 N N . GLU A 1 208 ? 19.102 8.495 -13.562 1.00 81.88 208 GLU A N 1
ATOM 1634 C CA . GLU A 1 208 ? 20.180 8.711 -12.580 1.00 81.88 208 GLU A CA 1
ATOM 1635 C C . GLU A 1 208 ? 19.825 9.773 -11.533 1.00 81.88 208 GLU A C 1
ATOM 1637 O O . GLU A 1 208 ? 20.113 9.580 -10.355 1.00 81.88 208 GLU A O 1
ATOM 1642 N N . GLU A 1 209 ? 19.174 10.867 -11.941 1.00 86.00 209 GLU A N 1
ATOM 1643 C CA . GLU A 1 209 ? 18.729 11.919 -11.018 1.00 86.00 209 GLU A CA 1
ATOM 1644 C C . GLU A 1 209 ? 17.782 11.356 -9.951 1.00 86.00 209 GLU A C 1
ATOM 1646 O O . GLU A 1 209 ? 18.089 11.426 -8.766 1.00 86.00 209 GLU A O 1
ATOM 1651 N N . PHE A 1 210 ? 16.702 10.684 -10.367 1.00 84.56 210 PHE A N 1
ATOM 1652 C CA . PHE A 1 210 ? 15.784 9.989 -9.463 1.00 84.56 210 PHE A CA 1
ATOM 1653 C C . PHE A 1 210 ? 16.503 9.015 -8.517 1.00 84.56 210 PHE A C 1
ATOM 1655 O O . PHE A 1 210 ? 16.236 9.000 -7.316 1.00 84.56 210 PHE A O 1
ATOM 1662 N N . ARG A 1 211 ? 17.447 8.218 -9.034 1.00 82.12 211 ARG A N 1
ATOM 1663 C CA . ARG A 1 211 ? 18.209 7.261 -8.216 1.00 82.12 211 ARG A CA 1
ATOM 1664 C C . ARG A 1 211 ? 19.029 7.955 -7.130 1.00 82.12 211 ARG A C 1
ATOM 1666 O O . ARG A 1 211 ? 19.054 7.466 -6.003 1.00 82.12 211 ARG A O 1
ATOM 1673 N N . ARG A 1 212 ? 19.656 9.091 -7.453 1.00 82.50 212 ARG A N 1
ATOM 1674 C CA . ARG A 1 212 ? 20.416 9.912 -6.495 1.00 82.50 212 ARG A CA 1
ATOM 1675 C C . ARG A 1 212 ? 19.503 10.578 -5.468 1.00 82.50 212 ARG A C 1
ATOM 1677 O O . ARG A 1 212 ? 19.849 10.603 -4.295 1.00 82.50 212 ARG A O 1
ATOM 1684 N N . SER A 1 213 ? 18.342 11.081 -5.888 1.00 85.44 213 SER A N 1
ATOM 1685 C CA . SER A 1 213 ? 17.393 11.768 -5.002 1.00 85.44 213 SER A CA 1
ATOM 1686 C C . SER A 1 213 ? 16.734 10.846 -3.976 1.00 85.44 213 SER A C 1
ATOM 1688 O O . SER A 1 213 ? 16.425 11.300 -2.879 1.00 85.44 213 SER A O 1
ATOM 1690 N N . TYR A 1 214 ? 16.518 9.571 -4.317 1.00 81.81 214 TYR A N 1
ATOM 1691 C CA . TYR A 1 214 ? 15.779 8.625 -3.470 1.00 81.81 214 TYR A CA 1
ATOM 1692 C C . TYR A 1 214 ? 16.629 7.463 -2.931 1.00 81.81 214 TYR A C 1
ATOM 1694 O O . TYR A 1 214 ? 16.081 6.518 -2.370 1.00 81.81 214 TYR A O 1
ATOM 1702 N N . GLY A 1 215 ? 17.958 7.532 -3.058 1.00 77.25 215 GLY A N 1
ATOM 1703 C CA . GLY A 1 215 ? 18.879 6.606 -2.388 1.00 77.25 215 GLY A CA 1
ATOM 1704 C C . GLY A 1 215 ? 18.876 5.181 -2.951 1.00 77.25 215 GLY A C 1
ATOM 1705 O O . GLY A 1 215 ? 18.914 4.217 -2.195 1.00 77.25 215 GLY A O 1
ATOM 1706 N N . PHE A 1 216 ? 18.810 5.024 -4.276 1.00 74.50 216 PHE A N 1
ATOM 1707 C CA . PHE A 1 216 ? 18.961 3.713 -4.921 1.00 74.50 216 PHE A CA 1
ATOM 1708 C C . PHE A 1 216 ? 20.439 3.388 -5.176 1.00 74.50 216 PHE A C 1
ATOM 1710 O O . PHE A 1 216 ? 20.940 3.569 -6.292 1.00 74.50 216 PHE A O 1
ATOM 1717 N N . GLU A 1 217 ? 21.129 2.905 -4.143 1.00 66.44 217 GLU A N 1
ATOM 1718 C CA . GLU A 1 217 ? 22.559 2.574 -4.195 1.00 66.44 217 GLU A CA 1
ATOM 1719 C C . GLU A 1 217 ? 22.874 1.273 -4.956 1.00 66.44 217 GLU A C 1
ATOM 1721 O O . GLU A 1 217 ? 22.017 0.405 -5.174 1.00 66.44 217 GLU A O 1
ATOM 1726 N N . GLU A 1 218 ? 24.140 1.121 -5.356 1.00 58.38 218 GLU A N 1
ATOM 1727 C CA . GLU A 1 218 ? 24.674 -0.150 -5.842 1.00 58.38 218 GLU A CA 1
ATOM 1728 C C . GLU A 1 218 ? 24.486 -1.195 -4.725 1.00 58.38 218 GLU A C 1
ATOM 1730 O O . GLU A 1 218 ? 24.996 -1.022 -3.630 1.00 58.38 218 GLU A O 1
ATOM 1735 N N . HIS A 1 219 ? 23.711 -2.256 -4.987 1.00 56.12 219 HIS A N 1
ATOM 1736 C CA . HIS A 1 219 ? 23.303 -3.341 -4.061 1.00 56.12 219 HIS A CA 1
ATOM 1737 C C . HIS A 1 219 ? 21.955 -3.201 -3.325 1.00 56.12 219 HIS A C 1
ATOM 1739 O O . HIS A 1 219 ? 21.534 -4.153 -2.658 1.00 56.12 219 HIS A O 1
ATOM 1745 N N . ALA A 1 220 ? 21.206 -2.118 -3.533 1.00 58.53 220 ALA A N 1
ATOM 1746 C CA . ALA A 1 220 ? 19.818 -2.010 -3.090 1.00 58.53 220 ALA A CA 1
ATOM 1747 C C . ALA A 1 220 ? 18.886 -3.108 -3.659 1.00 58.53 220 ALA A C 1
ATOM 1749 O O . ALA A 1 220 ? 18.891 -3.454 -4.843 1.00 58.53 220 ALA A O 1
ATOM 1750 N N . LYS A 1 221 ? 18.017 -3.645 -2.807 1.00 65.00 221 LYS A N 1
ATOM 1751 C CA . LYS A 1 221 ? 16.853 -4.444 -3.212 1.00 65.00 221 LYS A CA 1
ATOM 1752 C C . LYS A 1 221 ? 15.603 -3.611 -2.956 1.00 65.00 221 LYS A C 1
ATOM 1754 O O . LYS A 1 221 ? 15.606 -2.805 -2.034 1.00 65.00 221 LYS A O 1
ATOM 1759 N N . ALA A 1 222 ? 14.546 -3.834 -3.729 1.00 66.50 222 ALA A N 1
ATOM 1760 C CA . ALA A 1 222 ? 13.268 -3.160 -3.514 1.00 66.50 222 ALA A CA 1
ATOM 1761 C C . ALA A 1 222 ? 12.154 -4.189 -3.324 1.00 66.50 222 ALA A C 1
ATOM 1763 O O . ALA A 1 222 ? 11.921 -5.023 -4.203 1.00 66.50 222 ALA A O 1
ATOM 1764 N N . PHE A 1 223 ? 11.477 -4.142 -2.175 1.00 69.81 223 PHE A N 1
ATOM 1765 C CA . PHE A 1 223 ? 10.222 -4.867 -1.992 1.00 69.81 223 PHE A CA 1
ATOM 1766 C C . PHE A 1 223 ? 9.142 -4.210 -2.828 1.00 69.81 223 PHE A C 1
ATOM 1768 O O . PHE A 1 223 ? 8.995 -2.994 -2.781 1.00 69.81 223 PHE A O 1
ATOM 1775 N N . VAL A 1 224 ? 8.390 -5.014 -3.568 1.00 69.44 224 VAL A N 1
ATOM 1776 C CA . VAL A 1 224 ? 7.246 -4.541 -4.346 1.00 69.44 224 VAL A CA 1
ATOM 1777 C C . VAL A 1 224 ? 5.992 -4.802 -3.530 1.00 69.44 224 VAL A C 1
ATOM 1779 O O . VAL A 1 224 ? 5.874 -5.867 -2.934 1.00 69.44 224 VAL A O 1
ATOM 1782 N N . ASN A 1 225 ? 5.031 -3.881 -3.526 1.00 72.19 225 ASN A N 1
ATOM 1783 C CA . ASN A 1 225 ? 3.644 -4.218 -3.194 1.00 72.19 225 ASN A CA 1
ATOM 1784 C C . ASN A 1 225 ? 2.699 -3.631 -4.214 1.00 72.19 225 ASN A C 1
ATOM 1786 O O . ASN A 1 225 ? 2.978 -2.564 -4.753 1.00 72.19 225 ASN A O 1
ATOM 1790 N N . ILE A 1 226 ? 1.591 -4.326 -4.459 1.00 71.38 226 ILE A N 1
ATOM 1791 C CA . ILE A 1 226 ? 0.586 -3.905 -5.428 1.00 71.38 226 ILE A CA 1
ATOM 1792 C C . ILE A 1 226 ? -0.740 -3.671 -4.729 1.00 71.38 226 ILE A C 1
ATOM 1794 O O . ILE A 1 226 ? -1.304 -4.564 -4.098 1.00 71.38 226 ILE A O 1
ATOM 1798 N N . ALA A 1 227 ? -1.270 -2.476 -4.937 1.00 71.44 227 ALA A N 1
ATOM 1799 C CA . ALA A 1 227 ? -2.617 -2.102 -4.571 1.00 71.44 227 ALA A CA 1
ATOM 1800 C C . ALA A 1 227 ? -3.475 -1.970 -5.824 1.00 71.44 227 ALA A C 1
ATOM 1802 O O . ALA A 1 227 ? -3.316 -1.039 -6.608 1.00 71.44 227 ALA A O 1
ATOM 1803 N N . HIS A 1 228 ? -4.370 -2.936 -6.015 1.00 65.25 228 HIS A N 1
ATOM 1804 C CA . HIS A 1 228 ? -5.202 -3.053 -7.213 1.00 65.25 228 HIS A CA 1
ATOM 1805 C C . HIS A 1 228 ? -6.487 -2.213 -7.158 1.00 65.25 228 HIS A C 1
ATOM 1807 O O . HIS A 1 228 ? -7.182 -2.097 -8.164 1.00 65.25 228 HIS A O 1
ATOM 1813 N N . GLN A 1 229 ? -6.827 -1.666 -5.987 1.00 61.59 229 GLN A N 1
ATOM 1814 C CA . GLN A 1 229 ? -7.920 -0.711 -5.807 1.00 61.59 229 GLN A CA 1
ATOM 1815 C C . GLN A 1 229 ? -7.323 0.663 -5.523 1.00 61.59 229 GLN A C 1
ATOM 1817 O O . GLN A 1 229 ? -6.234 0.759 -4.956 1.00 61.59 229 GLN A O 1
ATOM 1822 N N . HIS A 1 230 ? -8.040 1.708 -5.927 1.00 55.19 230 HIS A N 1
ATOM 1823 C CA . HIS A 1 230 ? -7.640 3.104 -5.799 1.00 55.19 230 HIS A CA 1
ATOM 1824 C C . HIS A 1 230 ? -8.851 3.960 -5.407 1.00 55.19 230 HIS A C 1
ATOM 1826 O O . HIS A 1 230 ? -9.945 3.728 -5.923 1.00 55.19 230 HIS A O 1
ATOM 1832 N N . VAL A 1 231 ? -8.654 4.913 -4.491 1.00 54.16 231 VAL A N 1
ATOM 1833 C CA . VAL A 1 231 ? -9.668 5.878 -4.043 1.00 54.16 231 VAL A CA 1
ATOM 1834 C C . VAL A 1 231 ? -9.067 7.279 -4.084 1.00 54.16 231 VAL A C 1
ATOM 1836 O O . VAL A 1 231 ? -7.908 7.493 -3.737 1.00 54.16 231 VAL A O 1
ATOM 1839 N N . GLU A 1 232 ? -9.867 8.247 -4.526 1.00 49.53 232 GLU A N 1
ATOM 1840 C CA . GLU A 1 232 ? -9.413 9.601 -4.860 1.00 49.53 232 GLU A CA 1
ATOM 1841 C C . GLU A 1 232 ? -9.178 10.515 -3.647 1.00 49.53 232 GLU A C 1
ATOM 1843 O O . GLU A 1 232 ? -8.664 11.612 -3.827 1.00 49.53 232 GLU A O 1
ATOM 1848 N N . SER A 1 233 ? -9.549 10.124 -2.420 1.00 46.81 233 SER A N 1
ATOM 1849 C CA . SER A 1 233 ? -9.355 10.974 -1.235 1.00 46.81 233 SER A CA 1
ATOM 1850 C C . SER A 1 233 ? -9.429 10.218 0.092 1.00 46.81 233 SER A C 1
ATOM 1852 O O . SER A 1 233 ? -10.170 9.246 0.208 1.00 46.81 233 SER A O 1
ATOM 1854 N N . ILE A 1 234 ? -8.716 10.710 1.116 1.00 53.22 234 ILE A N 1
ATOM 1855 C CA . ILE A 1 234 ? -8.889 10.290 2.524 1.00 53.22 234 ILE A CA 1
ATOM 1856 C C . ILE A 1 234 ? -9.475 11.398 3.406 1.00 53.22 234 ILE A C 1
ATOM 1858 O O . ILE A 1 234 ? -9.470 11.297 4.631 1.00 53.22 234 ILE A O 1
ATOM 1862 N N . ALA A 1 235 ? -10.044 12.444 2.795 1.00 49.94 235 ALA A N 1
ATOM 1863 C CA . ALA A 1 235 ? -10.626 13.597 3.486 1.00 49.94 235 ALA A CA 1
ATOM 1864 C C . ALA A 1 235 ? -11.850 13.276 4.373 1.00 49.94 235 ALA A C 1
ATOM 1866 O O . ALA A 1 235 ? -12.427 14.193 4.958 1.00 49.94 235 ALA A O 1
ATOM 1867 N N . PHE A 1 236 ? -12.250 12.008 4.482 1.00 52.16 236 PHE A N 1
ATOM 1868 C CA . PHE A 1 236 ? -13.267 11.543 5.422 1.00 52.16 236 PHE A CA 1
ATOM 1869 C C . PHE A 1 236 ? -12.732 11.403 6.862 1.00 52.16 236 PHE A C 1
ATOM 1871 O O . PHE A 1 236 ? -13.523 11.476 7.796 1.00 52.16 236 PHE A O 1
ATOM 1878 N N . PHE A 1 237 ? -11.411 11.322 7.084 1.00 51.31 237 PHE A N 1
ATOM 1879 C CA . PHE A 1 237 ? -10.801 11.295 8.431 1.00 51.31 237 PHE A CA 1
ATOM 1880 C C . PHE A 1 237 ? -10.607 12.699 9.033 1.00 51.31 237 PHE A C 1
ATOM 1882 O O . PHE A 1 237 ? -9.543 13.026 9.552 1.00 51.31 237 PHE A O 1
ATOM 1889 N N . LYS A 1 238 ? -11.614 13.573 8.918 1.00 43.12 238 LYS A N 1
ATOM 1890 C CA . LYS A 1 238 ? -11.511 15.001 9.282 1.00 43.12 238 LYS A CA 1
ATOM 1891 C C . LYS A 1 238 ? -11.433 15.305 10.780 1.00 43.12 238 LYS A C 1
ATOM 1893 O O . LYS A 1 238 ? -11.281 16.476 11.114 1.00 43.12 238 LYS A O 1
ATOM 1898 N N . ASP A 1 239 ? -11.480 14.300 11.649 1.00 44.69 239 ASP A N 1
ATOM 1899 C CA . ASP A 1 239 ? -11.269 14.488 13.082 1.00 44.69 239 ASP A CA 1
ATOM 1900 C C . ASP A 1 239 ? -10.075 13.652 13.569 1.00 44.69 239 ASP A C 1
ATOM 1902 O O . ASP A 1 239 ? -10.126 12.421 13.509 1.00 44.69 239 ASP A O 1
ATOM 1906 N N . PRO A 1 240 ? -8.990 14.292 14.044 1.00 39.41 240 PRO A N 1
ATOM 1907 C CA . PRO A 1 240 ? -7.785 13.619 14.509 1.00 39.41 240 PRO A CA 1
ATOM 1908 C C . PRO A 1 240 ? -7.908 13.104 15.949 1.00 39.41 240 PRO A C 1
ATOM 1910 O O . PRO A 1 240 ? -6.889 12.823 16.568 1.00 39.41 240 PRO A O 1
ATOM 1913 N N . PHE A 1 241 ? -9.118 12.948 16.498 1.00 38.31 241 PHE A N 1
ATOM 1914 C CA . PHE A 1 241 ? -9.317 12.186 17.738 1.00 38.31 241 PHE A CA 1
ATOM 1915 C C . PHE A 1 241 ? -9.359 10.679 17.442 1.00 38.31 241 PHE A C 1
ATOM 1917 O O . PHE A 1 241 ? -10.301 9.969 17.790 1.00 38.31 241 PHE A O 1
ATOM 1924 N N . ILE A 1 242 ? -8.310 10.240 16.746 1.00 42.97 242 ILE A N 1
ATOM 1925 C CA . ILE A 1 242 ? -7.722 8.910 16.843 1.00 42.97 242 ILE A CA 1
ATOM 1926 C C . ILE A 1 242 ? -6.633 9.060 17.898 1.00 42.97 242 ILE A C 1
ATOM 1928 O O . ILE A 1 242 ? -5.674 9.824 17.650 1.00 42.97 242 ILE A O 1
#

InterPro domains:
  IPR013187 F-box associated beta-propeller, type 3 [PF08268] (22-164)
  IPR017451 F-box associated beta-propeller domain [TIGR01640] (63-167)

Organism: Arabidopsis suecica (NCBI:txid45249)

pLDDT: mean 71.12, std 13.46, range [35.22, 90.06]

Sequence (242 aa):
MSAKQSRFIVSLCNIVFGEPEEKLLLFFSFSHNEGDESSSSLVPNFDMALPAVSFSFYSGSCASLHGILAVETEAGQLMMCNPSTEQVVKLTSDCIFVGYDPIDDQYKVLSWDNNIWEDPNAHLKHKVLTLGDGQGWRHIKDTTLPYRAISPNVCINGFLYYGTNRAGEIIMAPSLLSVNLQPFYIFYYNVETKNIRRVRLLGIGDSEEFRRSYGFEEHAKAFVNIAHQHVESIAFFKDPFI

Radius of gyration: 19.03 Å; chains: 1; bounding box: 46×36×59 Å

Foldseek 3Di:
DDFDKFKKKKWKWLFQDDDLQLIKIWIWMWIDGPPPQDQAETETDTQDIDGAFHCPPAANQQAAAQAWTWTAGPVRWIKIDRSNVRDIATDDSQFNDWHADPVVRWIKTKGWDPCCVVPVPDATFMWMDTALPPDDIDTDPDRPHNDDDDHCWDADPQWIFRAAAPQRWTKIDHQKDWLCNAWGKIWTADPPVRDIDIYTYHDDPNDPVNCVVSVSDDGGMMGIDMHRHHDNDPCSNVDSPD

Secondary structure (DSSP, 8-state):
----EEEEEEEEES-SSS-GGG-EEEEEEEEEETT--S--EEPPEEEEEEESB---TTT---EEETTEEEEEBTTS-EEEEEGGGTEEEEPPTT--EEEEETTTTEEEEEEE--GGGT-TT----EEEEETTS----EEPTT--S------S-EEETTEEEEEE-TT-EEEEEESEE-TT---EEEEEEETTT--EEEEEEP-TT-SHHHHHHTT--TT--EEEEEE----S--TT------